Protein AF-R4UHB8-F1 (afdb_monomer_lite)

Structure (mmCIF, N/CA/C/O backbone):
data_AF-R4UHB8-F1
#
_entry.id   AF-R4UHB8-F1
#
loop_
_atom_site.group_PDB
_atom_site.id
_atom_site.type_symbol
_atom_site.label_atom_id
_atom_site.label_alt_id
_atom_site.label_comp_id
_atom_site.label_asym_id
_atom_site.label_entity_id
_atom_site.label_seq_id
_atom_site.pdbx_PDB_ins_code
_atom_site.Cartn_x
_atom_site.Cartn_y
_atom_site.Cartn_z
_atom_site.occupancy
_atom_site.B_iso_or_equiv
_atom_site.auth_seq_id
_atom_site.auth_comp_id
_atom_site.auth_asym_id
_atom_site.auth_atom_id
_atom_site.pdbx_PDB_model_num
ATOM 1 N N . MET A 1 1 ? 36.360 -55.757 60.572 1.00 40.72 1 MET A N 1
ATOM 2 C CA . MET A 1 1 ? 36.341 -55.303 59.163 1.00 40.72 1 MET A CA 1
ATOM 3 C C . MET A 1 1 ? 35.539 -54.013 59.079 1.00 40.72 1 MET A C 1
ATOM 5 O O . MET A 1 1 ? 34.567 -53.882 59.808 1.00 40.72 1 MET A O 1
ATOM 9 N N . LYS A 1 2 ? 36.004 -53.075 58.243 1.00 34.31 2 LYS A N 1
ATOM 10 C CA . LYS A 1 2 ? 35.380 -51.795 57.832 1.00 34.31 2 LYS A CA 1
ATOM 11 C C . LYS A 1 2 ? 33.853 -51.968 57.620 1.00 34.31 2 LYS A C 1
ATOM 13 O O . LYS A 1 2 ? 33.466 -53.012 57.110 1.00 34.31 2 LYS A O 1
ATOM 18 N N . LYS A 1 3 ? 32.953 -51.027 57.936 1.00 37.75 3 LYS A N 1
ATOM 19 C CA . LYS A 1 3 ? 32.766 -49.687 57.330 1.00 37.75 3 LYS A CA 1
ATOM 20 C C . LYS A 1 3 ? 31.757 -48.864 58.188 1.00 37.75 3 LYS A C 1
ATOM 22 O O . LYS A 1 3 ? 30.782 -49.447 58.637 1.00 37.75 3 LYS A O 1
ATOM 27 N N . ILE A 1 4 ? 32.102 -47.628 58.598 1.00 42.59 4 ILE A N 1
ATOM 28 C CA . ILE A 1 4 ? 31.592 -46.300 58.119 1.00 42.59 4 ILE A CA 1
ATOM 29 C C . ILE A 1 4 ? 30.191 -45.942 58.702 1.00 42.59 4 ILE A C 1
ATOM 31 O O . ILE A 1 4 ? 29.225 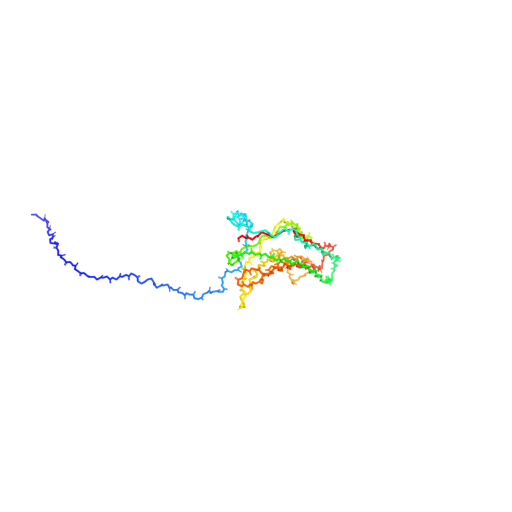-46.596 58.335 1.00 42.59 4 ILE A O 1
ATOM 35 N N . LEU A 1 5 ? 30.069 -45.126 59.779 1.00 34.62 5 LEU A N 1
ATOM 36 C CA . LEU A 1 5 ? 29.826 -43.643 59.855 1.00 34.62 5 LEU A CA 1
ATOM 37 C C . LEU A 1 5 ? 28.686 -43.156 58.917 1.00 34.62 5 LEU A C 1
ATOM 39 O O . LEU A 1 5 ? 28.661 -43.570 57.772 1.00 34.62 5 LEU A O 1
ATOM 43 N N . ASN A 1 6 ? 27.715 -42.287 59.227 1.00 35.28 6 ASN A N 1
ATOM 44 C CA . ASN A 1 6 ? 27.573 -41.108 60.098 1.00 35.28 6 ASN A CA 1
ATOM 45 C C . ASN A 1 6 ? 26.055 -40.789 60.200 1.00 35.28 6 ASN A C 1
ATOM 47 O O . ASN A 1 6 ? 25.325 -41.034 59.246 1.00 35.28 6 ASN A O 1
ATOM 51 N N . LEU A 1 7 ? 25.499 -40.382 61.349 1.00 34.62 7 LEU A N 1
ATOM 52 C CA . LEU A 1 7 ? 25.346 -38.981 61.797 1.00 34.62 7 LEU A CA 1
ATOM 53 C C . LEU A 1 7 ? 24.686 -38.051 60.755 1.00 34.62 7 LEU A C 1
ATOM 55 O O . LEU A 1 7 ? 25.365 -37.434 59.940 1.00 34.62 7 LEU A O 1
ATOM 59 N N . LEU A 1 8 ? 23.355 -37.915 60.836 1.00 32.66 8 LEU A N 1
ATOM 60 C CA . LEU A 1 8 ? 22.621 -36.770 60.289 1.00 32.66 8 LEU A CA 1
ATOM 61 C C . LEU A 1 8 ? 22.708 -35.622 61.300 1.00 32.66 8 LEU A C 1
ATOM 63 O O . LEU A 1 8 ? 22.083 -35.670 62.359 1.00 32.66 8 LEU A O 1
ATOM 67 N N . ALA A 1 9 ? 23.502 -34.607 60.968 1.00 37.06 9 ALA A N 1
ATOM 68 C CA . ALA A 1 9 ? 23.500 -33.320 61.644 1.00 37.06 9 ALA A CA 1
ATOM 69 C C . ALA A 1 9 ? 22.668 -32.313 60.840 1.00 37.06 9 ALA A C 1
ATOM 71 O O . ALA A 1 9 ? 22.695 -32.280 59.611 1.00 37.06 9 ALA A O 1
ATOM 72 N N . ILE A 1 10 ? 21.926 -31.511 61.594 1.00 39.47 10 ILE A N 1
ATOM 73 C CA . ILE A 1 10 ? 21.081 -30.393 61.185 1.00 39.47 10 ILE A CA 1
ATOM 74 C C . ILE A 1 10 ? 21.944 -29.292 60.554 1.00 39.47 10 ILE A C 1
ATOM 76 O O . ILE A 1 10 ? 22.955 -28.899 61.132 1.00 39.47 10 ILE A O 1
ATOM 80 N N . ALA A 1 11 ? 21.503 -28.745 59.420 1.00 34.66 11 ALA A N 1
ATOM 81 C CA . ALA A 1 11 ? 21.967 -27.457 58.913 1.00 34.66 11 ALA A CA 1
ATOM 82 C C . ALA A 1 11 ? 20.756 -26.596 58.532 1.00 34.66 11 ALA A C 1
ATOM 84 O O . ALA A 1 11 ? 19.963 -26.938 57.658 1.00 34.66 11 ALA A O 1
ATOM 85 N N . SER A 1 12 ? 20.610 -25.494 59.258 1.00 32.22 12 SER A N 1
ATOM 86 C CA . SER A 1 12 ? 19.665 -24.401 59.051 1.00 32.22 12 SER A CA 1
ATOM 87 C C . SER A 1 12 ? 20.261 -23.316 58.149 1.00 32.22 12 SER A C 1
ATOM 89 O O . SER A 1 12 ? 21.426 -22.985 58.349 1.00 32.22 12 SER A O 1
ATOM 91 N N . LEU A 1 13 ? 19.402 -22.689 57.324 1.00 35.97 13 LEU A N 1
ATOM 92 C CA . LEU A 1 13 ? 19.528 -21.356 56.685 1.00 35.97 13 LEU A CA 1
ATOM 93 C C . LEU A 1 13 ? 20.687 -21.238 55.664 1.00 35.97 13 LEU A C 1
ATOM 95 O O . LEU A 1 13 ? 21.800 -21.669 55.910 1.00 35.97 13 LEU A O 1
ATOM 99 N N . VAL A 1 14 ? 20.500 -20.720 54.449 1.00 36.31 14 VAL A N 1
ATOM 100 C CA . VAL A 1 14 ? 20.082 -19.353 54.108 1.00 36.31 14 VAL A CA 1
ATOM 101 C C . VAL A 1 14 ? 19.398 -19.362 52.733 1.00 36.31 14 VAL A C 1
ATOM 103 O O . VAL A 1 14 ? 19.860 -20.017 51.801 1.00 36.31 14 VAL A O 1
ATOM 106 N N . SER A 1 15 ? 18.307 -18.609 52.603 1.00 44.19 15 SER A N 1
ATOM 107 C CA . SER A 1 15 ? 17.661 -18.287 51.332 1.00 44.19 15 SER A CA 1
ATOM 108 C C . SER A 1 15 ? 18.536 -17.342 50.506 1.00 44.19 15 SER A C 1
ATOM 110 O O . SER A 1 15 ? 18.721 -16.184 50.882 1.00 44.19 15 SER A O 1
ATOM 112 N N . THR A 1 16 ? 19.004 -17.797 49.351 1.00 37.47 16 THR A N 1
ATOM 113 C CA . THR A 1 16 ? 19.438 -16.916 48.265 1.00 37.47 16 THR A CA 1
ATOM 114 C C . THR A 1 16 ? 18.649 -17.287 47.016 1.00 37.47 16 THR A C 1
ATOM 116 O O . THR A 1 16 ? 18.896 -18.293 46.358 1.00 37.47 16 THR A O 1
ATOM 119 N N . SER A 1 17 ? 17.634 -16.485 46.709 1.00 37.59 17 SER A N 1
ATOM 120 C CA . SER A 1 17 ? 17.033 -16.461 45.378 1.00 37.59 17 SER A CA 1
ATOM 121 C C . SER A 1 17 ? 18.118 -16.086 44.360 1.00 37.59 17 SER A C 1
ATOM 123 O O . SER A 1 17 ? 18.888 -15.159 44.629 1.00 37.59 17 SER A O 1
ATOM 125 N N . PRO A 1 18 ? 18.221 -16.775 43.211 1.00 33.66 18 PRO A N 1
ATOM 126 C CA . PRO A 1 18 ? 19.172 -16.391 42.182 1.00 33.66 18 PRO A CA 1
ATOM 127 C C . PRO A 1 18 ? 18.781 -15.020 41.626 1.00 33.66 18 PRO A C 1
ATOM 129 O O . PRO A 1 18 ? 17.722 -14.854 41.023 1.00 33.66 18 PRO A O 1
ATOM 132 N N . THR A 1 19 ? 19.647 -14.029 41.824 1.00 34.94 19 THR A N 1
ATOM 133 C CA . THR A 1 19 ? 19.609 -12.790 41.052 1.00 34.94 19 THR A CA 1
ATOM 134 C C . THR A 1 19 ? 19.992 -13.145 39.621 1.00 34.94 19 THR A C 1
ATOM 136 O O . THR A 1 19 ? 21.164 -13.375 39.323 1.00 34.94 19 THR A O 1
ATOM 139 N N . VAL A 1 20 ? 19.009 -13.215 38.724 1.00 29.28 20 VAL A N 1
ATOM 140 C CA . VAL A 1 20 ? 19.283 -13.178 37.288 1.00 29.28 20 VAL A CA 1
ATOM 141 C C . VAL A 1 20 ? 19.746 -11.760 36.981 1.00 29.28 20 VAL A C 1
ATOM 143 O O . VAL A 1 20 ? 18.950 -10.825 36.941 1.00 29.28 20 VAL A O 1
ATOM 146 N N . VAL A 1 21 ? 21.054 -11.588 36.805 1.00 28.19 21 VAL A N 1
ATOM 147 C CA . VAL A 1 21 ? 21.603 -10.392 36.170 1.00 28.19 21 VAL A CA 1
ATOM 148 C C . VAL A 1 21 ? 21.210 -10.485 34.698 1.00 28.19 21 VAL A C 1
ATOM 150 O O . VAL A 1 21 ? 21.873 -11.157 33.912 1.00 28.19 21 VAL A O 1
ATOM 153 N N . MET A 1 22 ? 20.090 -9.860 34.328 1.00 24.88 22 MET A N 1
ATOM 154 C CA . MET A 1 22 ? 19.829 -9.563 32.925 1.00 24.88 22 MET A CA 1
ATOM 155 C C . MET A 1 22 ? 20.859 -8.527 32.500 1.00 24.88 22 MET A C 1
ATOM 157 O O . MET A 1 22 ? 20.835 -7.382 32.949 1.00 24.88 22 MET A O 1
ATOM 161 N N . ASN A 1 23 ? 21.787 -8.946 31.647 1.00 25.58 23 ASN A N 1
ATOM 162 C CA . ASN A 1 23 ? 22.617 -8.021 30.906 1.00 25.58 23 ASN A CA 1
ATOM 163 C C . ASN A 1 23 ? 21.697 -7.325 29.891 1.00 25.58 23 ASN A C 1
ATOM 165 O O . ASN A 1 23 ? 21.481 -7.827 28.792 1.00 25.58 23 ASN A O 1
ATOM 169 N N . LEU A 1 24 ? 21.079 -6.215 30.301 1.00 28.05 24 LEU A N 1
ATOM 170 C CA . LEU A 1 24 ? 20.415 -5.278 29.401 1.00 28.05 24 LEU A CA 1
ATOM 171 C C . LEU A 1 24 ? 21.509 -4.587 28.582 1.00 28.05 24 LEU A C 1
ATOM 173 O O . LEU A 1 24 ? 21.940 -3.473 28.874 1.00 28.05 24 LEU A O 1
ATOM 177 N N . SER A 1 25 ? 21.989 -5.276 27.549 1.00 27.97 25 SER A N 1
ATOM 178 C CA . SER A 1 25 ? 22.622 -4.601 26.430 1.00 27.97 25 SER A CA 1
ATOM 179 C C . SER A 1 25 ? 21.530 -3.809 25.718 1.00 27.97 25 SER A C 1
ATOM 181 O O . SER A 1 25 ? 20.707 -4.380 25.004 1.00 27.97 25 SER A O 1
ATOM 183 N N . ASN A 1 26 ? 21.508 -2.498 25.959 1.00 31.34 26 ASN A N 1
ATOM 184 C CA . ASN A 1 26 ? 20.756 -1.532 25.168 1.00 31.34 26 ASN A CA 1
ATOM 185 C C . ASN A 1 26 ? 21.132 -1.702 23.692 1.00 31.34 26 ASN A C 1
ATOM 187 O O . ASN A 1 26 ? 22.159 -1.199 23.246 1.00 31.34 26 ASN A O 1
ATOM 191 N N . ASN A 1 27 ? 20.286 -2.403 22.947 1.00 29.73 27 ASN A N 1
ATOM 192 C CA . ASN A 1 27 ? 20.292 -2.405 21.493 1.00 29.73 27 ASN A CA 1
ATOM 193 C C . ASN A 1 27 ? 18.837 -2.325 21.017 1.00 29.73 27 ASN A C 1
ATOM 195 O O . ASN A 1 27 ? 18.285 -3.254 20.448 1.00 29.73 27 ASN A O 1
ATOM 199 N N . ILE A 1 28 ? 18.192 -1.190 21.304 1.00 32.91 28 ILE A N 1
ATOM 200 C CA . ILE A 1 28 ? 16.820 -0.883 20.861 1.00 32.91 28 ILE A CA 1
ATOM 201 C C . ILE A 1 28 ? 16.760 -0.564 19.348 1.00 32.91 28 ILE A C 1
ATOM 203 O O . ILE A 1 28 ? 15.680 -0.409 18.801 1.00 32.91 28 ILE A O 1
ATOM 207 N N . ASN A 1 29 ? 17.886 -0.544 18.622 1.00 32.91 29 ASN A N 1
ATOM 208 C CA . ASN A 1 29 ? 17.926 -0.080 17.226 1.00 32.91 29 ASN A CA 1
ATOM 209 C C . ASN A 1 29 ? 18.454 -1.095 16.197 1.00 32.91 29 ASN A C 1
ATOM 211 O O . ASN A 1 29 ? 18.870 -0.697 15.111 1.00 32.91 29 ASN A O 1
ATOM 215 N N . GLN A 1 30 ? 18.437 -2.396 16.484 1.00 31.17 30 GLN A N 1
ATOM 216 C CA . GLN A 1 30 ? 18.747 -3.414 15.476 1.00 31.17 30 GLN A CA 1
ATOM 217 C C . GLN A 1 30 ? 17.760 -4.572 15.575 1.00 31.17 30 GLN A C 1
ATOM 219 O O . GLN A 1 30 ? 17.960 -5.451 16.398 1.00 31.17 30 GLN A O 1
ATOM 224 N N . GLU A 1 31 ? 16.696 -4.515 14.764 1.00 35.34 31 GLU A N 1
ATOM 225 C CA . GLU A 1 31 ? 15.990 -5.641 14.110 1.00 35.34 31 GLU A CA 1
ATOM 226 C C . GLU A 1 31 ? 14.547 -5.245 13.739 1.00 35.34 31 GLU A C 1
ATOM 228 O O . GLU A 1 31 ? 13.573 -5.801 14.229 1.00 35.34 31 GLU A O 1
ATOM 233 N N . ILE A 1 32 ? 14.385 -4.287 12.823 1.00 35.66 32 ILE A N 1
ATOM 234 C CA . ILE A 1 32 ? 13.186 -4.231 11.969 1.00 35.66 32 ILE A CA 1
ATOM 235 C C . ILE A 1 32 ? 13.670 -3.947 10.551 1.00 35.66 32 ILE A C 1
ATOM 237 O O . ILE A 1 32 ? 13.516 -2.857 10.037 1.00 35.66 32 ILE A O 1
ATOM 241 N N . ASN A 1 33 ? 14.384 -4.912 9.980 1.00 31.89 33 ASN A N 1
ATOM 242 C CA . ASN A 1 33 ? 14.614 -5.059 8.538 1.00 31.89 33 ASN A CA 1
ATOM 243 C C . ASN A 1 33 ? 14.806 -6.557 8.254 1.00 31.89 33 ASN A C 1
ATOM 245 O O . ASN A 1 33 ? 15.718 -6.974 7.547 1.00 31.89 33 ASN A O 1
ATOM 249 N N . GLN A 1 34 ? 13.984 -7.400 8.888 1.00 35.81 34 GLN A N 1
ATOM 250 C CA . GLN A 1 34 ? 13.796 -8.749 8.373 1.00 35.81 34 GLN A CA 1
ATOM 251 C C . GLN A 1 34 ? 12.822 -8.634 7.208 1.00 35.81 34 GLN A C 1
ATOM 253 O O . GLN A 1 34 ? 11.622 -8.426 7.407 1.00 35.81 34 GLN A O 1
ATOM 258 N N . GLU A 1 35 ? 13.362 -8.751 5.997 1.00 36.81 35 GLU A N 1
ATOM 259 C CA . GLU A 1 35 ? 12.603 -9.202 4.839 1.00 36.81 35 GLU A CA 1
ATOM 260 C C . GLU A 1 35 ? 11.769 -10.407 5.260 1.00 36.81 35 GLU A C 1
ATOM 262 O O . GLU A 1 35 ? 12.303 -11.466 5.598 1.00 36.81 35 GLU A O 1
ATOM 267 N N . ILE A 1 36 ? 10.449 -10.242 5.273 1.00 43.06 36 ILE A N 1
ATOM 268 C CA . ILE A 1 36 ? 9.567 -11.398 5.298 1.00 43.06 36 ILE A CA 1
ATOM 269 C C . ILE A 1 36 ? 9.806 -12.103 3.964 1.00 43.06 36 ILE A C 1
ATOM 271 O O . ILE A 1 36 ? 9.381 -11.617 2.916 1.00 43.06 36 ILE A O 1
ATOM 275 N N . SER A 1 37 ? 10.504 -13.237 3.996 1.00 42.88 37 SER A N 1
ATOM 276 C CA . SER A 1 37 ? 10.394 -14.211 2.920 1.00 42.88 37 SER A CA 1
ATOM 277 C C . SER A 1 37 ? 8.926 -14.638 2.827 1.00 42.88 37 SER A C 1
ATOM 279 O O . SER A 1 37 ? 8.247 -14.766 3.849 1.00 42.88 37 SER A O 1
ATOM 281 N N . ASN A 1 38 ? 8.430 -14.865 1.609 1.00 45.72 38 ASN A N 1
ATOM 282 C CA . ASN A 1 38 ? 7.031 -15.231 1.336 1.00 45.72 38 ASN A CA 1
ATOM 283 C C . ASN A 1 38 ? 6.494 -16.390 2.213 1.00 45.72 38 ASN A C 1
ATOM 285 O O . ASN A 1 38 ? 5.288 -16.525 2.371 1.00 45.72 38 ASN A O 1
ATOM 289 N N . GLU A 1 39 ? 7.365 -17.198 2.825 1.00 40.91 39 GLU A N 1
ATOM 290 C CA . GLU A 1 39 ? 7.012 -18.311 3.716 1.00 40.91 39 GLU A CA 1
ATOM 291 C C . GLU A 1 39 ? 6.347 -17.889 5.042 1.00 40.91 39 GLU A C 1
ATOM 293 O O . GLU A 1 39 ? 5.580 -18.669 5.599 1.00 40.91 39 GLU A O 1
ATOM 298 N N . ASN A 1 40 ? 6.566 -16.662 5.535 1.00 50.97 40 ASN A N 1
ATOM 299 C CA . ASN A 1 40 ? 5.914 -16.159 6.760 1.00 50.97 40 ASN A CA 1
ATOM 300 C C . ASN A 1 40 ? 4.687 -15.273 6.482 1.00 50.97 40 ASN A C 1
ATOM 302 O O . ASN A 1 40 ? 3.990 -14.881 7.417 1.00 50.97 40 ASN A O 1
ATOM 306 N N . TYR A 1 41 ? 4.416 -14.958 5.214 1.00 48.53 41 TYR A N 1
ATOM 307 C CA . TYR A 1 41 ? 3.290 -14.118 4.804 1.00 48.53 41 TYR A CA 1
ATOM 308 C C . TYR A 1 41 ? 1.945 -14.816 5.058 1.00 48.53 41 TYR A C 1
ATOM 310 O O . TYR A 1 41 ? 1.071 -14.264 5.719 1.00 48.53 41 TYR A O 1
ATOM 318 N N . GLU A 1 42 ? 1.831 -16.082 4.652 1.00 56.06 42 GLU A N 1
ATOM 319 C CA . GLU A 1 42 ? 0.618 -16.899 4.823 1.00 56.06 42 GLU A CA 1
ATOM 320 C C . GLU A 1 42 ? 0.252 -17.133 6.298 1.00 56.06 42 GLU A C 1
ATOM 322 O O . GLU A 1 42 ? -0.921 -17.194 6.659 1.00 56.06 42 GLU A O 1
ATOM 327 N N . ALA A 1 43 ? 1.252 -17.232 7.180 1.00 56.19 43 ALA A N 1
ATOM 328 C CA . ALA A 1 43 ? 1.031 -17.395 8.616 1.00 56.19 43 ALA A CA 1
ATOM 329 C C . ALA A 1 43 ? 0.500 -16.114 9.286 1.00 56.19 43 ALA A C 1
ATOM 331 O O . ALA A 1 43 ? -0.180 -16.201 10.309 1.00 56.19 43 ALA A O 1
ATOM 332 N N . LEU A 1 44 ? 0.802 -14.940 8.717 1.00 53.53 44 LEU A N 1
ATOM 333 C CA . LEU A 1 44 ? 0.314 -13.642 9.192 1.00 53.53 44 LEU A CA 1
ATOM 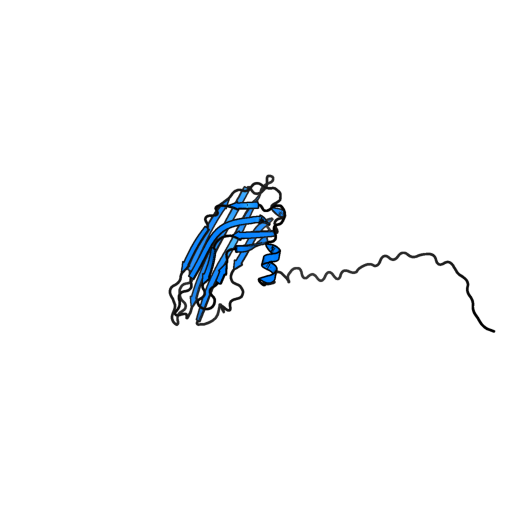334 C C . LEU A 1 44 ? -1.102 -13.326 8.692 1.00 53.53 44 LEU A C 1
ATOM 336 O O . LEU A 1 44 ? -1.801 -12.589 9.372 1.00 53.53 44 LEU A O 1
ATOM 340 N N . LEU A 1 45 ? -1.535 -13.917 7.571 1.00 54.62 45 LEU A N 1
ATOM 341 C CA . LEU A 1 45 ? -2.899 -13.801 7.028 1.00 54.62 45 LEU A CA 1
ATOM 342 C C . LEU A 1 45 ? -3.919 -14.747 7.688 1.00 54.62 45 LEU A C 1
ATOM 344 O O . LEU A 1 45 ? -5.088 -14.796 7.291 1.00 54.62 45 LEU A O 1
ATOM 348 N N . ALA A 1 46 ? -3.497 -15.561 8.660 1.00 50.91 46 ALA A N 1
ATOM 349 C CA . ALA A 1 46 ? -4.410 -16.451 9.363 1.00 50.91 46 ALA A CA 1
ATOM 350 C C . ALA A 1 46 ? -5.415 -15.617 10.189 1.00 50.91 46 ALA A C 1
ATOM 352 O O . ALA A 1 46 ? -4.994 -14.824 11.032 1.00 50.91 46 ALA A O 1
ATOM 353 N N . PRO A 1 47 ? -6.738 -15.798 10.006 1.00 45.25 47 PRO A N 1
ATOM 354 C CA . PRO A 1 47 ? -7.736 -14.894 10.568 1.00 45.25 47 PRO A CA 1
ATOM 355 C C . PRO A 1 47 ? -7.702 -14.890 12.102 1.00 45.25 47 PRO A C 1
ATOM 357 O O . PRO A 1 47 ? -8.046 -15.884 12.750 1.00 45.25 47 PRO A O 1
ATOM 360 N N . LYS A 1 48 ? -7.330 -13.749 12.693 1.00 53.88 48 LYS A N 1
ATOM 361 C CA . LYS A 1 48 ? -7.588 -13.448 14.108 1.00 53.88 48 LYS A CA 1
ATOM 362 C C . LYS A 1 48 ? -9.048 -13.021 14.297 1.00 53.88 48 LYS A C 1
ATOM 364 O O . LYS A 1 48 ? -9.682 -12.466 13.406 1.00 53.88 48 LYS A O 1
ATOM 369 N N . ALA A 1 49 ? -9.596 -13.303 15.478 1.00 46.53 49 ALA A N 1
ATOM 370 C CA . ALA A 1 49 ? -11.037 -13.327 15.757 1.00 46.53 49 ALA A CA 1
ATOM 371 C C . ALA A 1 49 ? -11.773 -11.962 15.787 1.00 46.53 49 ALA A C 1
ATOM 373 O O . ALA A 1 49 ? -12.947 -11.930 16.148 1.00 46.53 49 ALA A O 1
ATOM 374 N N . ALA A 1 50 ? -11.146 -10.859 15.371 1.00 53.59 50 ALA A N 1
ATOM 375 C CA . ALA A 1 50 ? -11.821 -9.586 15.112 1.00 53.59 50 ALA A CA 1
ATOM 376 C C . ALA A 1 50 ? -11.117 -8.855 13.957 1.00 53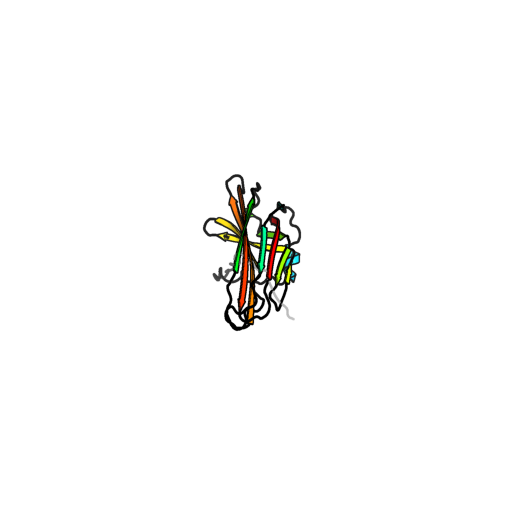.59 50 ALA A C 1
ATOM 378 O O . ALA A 1 50 ? -10.188 -8.087 14.178 1.00 53.59 50 ALA A O 1
ATOM 379 N N . SER A 1 51 ? -11.539 -9.121 12.717 1.00 64.50 51 SER A N 1
ATOM 380 C CA . SER A 1 51 ? -11.039 -8.410 11.536 1.00 64.50 51 SER A CA 1
ATOM 381 C C . SER A 1 51 ? -11.981 -7.254 11.192 1.00 64.50 51 SER A C 1
ATOM 383 O O . SER A 1 51 ? -13.111 -7.493 10.751 1.00 64.50 51 SER A O 1
ATOM 385 N N . TYR A 1 52 ? -11.546 -6.007 11.374 1.00 81.00 52 TYR A N 1
ATOM 386 C CA . TYR A 1 52 ? -12.292 -4.852 10.860 1.00 81.00 52 TYR A CA 1
ATOM 387 C C . TYR A 1 52 ? -12.000 -4.696 9.369 1.00 81.00 52 TYR A C 1
ATOM 389 O O . TYR A 1 52 ? -10.873 -4.921 8.933 1.00 81.00 52 TYR A O 1
ATOM 397 N N . ILE A 1 53 ? -13.006 -4.326 8.575 1.00 87.44 53 ILE A N 1
ATOM 398 C CA . ILE A 1 53 ? -12.861 -4.220 7.120 1.00 87.44 53 ILE A CA 1
ATOM 399 C C . ILE A 1 53 ? -13.321 -2.842 6.658 1.00 87.44 53 ILE A C 1
ATOM 401 O O . ILE A 1 53 ? -14.467 -2.447 6.874 1.00 87.44 53 ILE A O 1
ATOM 405 N N . TRP A 1 54 ? -12.430 -2.124 5.980 1.00 89.75 54 TRP A N 1
ATOM 406 C CA . TRP A 1 54 ? -12.783 -0.954 5.186 1.00 89.75 54 TRP A CA 1
ATOM 407 C C . TRP A 1 54 ? -12.961 -1.390 3.731 1.00 89.75 54 TRP A C 1
ATOM 409 O O . TRP A 1 54 ? -11.986 -1.582 3.009 1.00 89.75 54 TRP A O 1
ATOM 419 N N . GLU A 1 55 ? -14.212 -1.569 3.308 1.00 88.75 55 GLU A N 1
ATOM 420 C CA . GLU A 1 55 ? -14.570 -1.949 1.936 1.00 88.75 55 GLU A CA 1
ATOM 421 C C . GLU A 1 55 ? -14.757 -0.743 1.003 1.00 88.75 55 GLU A C 1
ATOM 423 O O . GLU A 1 55 ? -14.919 0.396 1.447 1.00 88.75 55 GLU A O 1
ATOM 428 N N . ASN A 1 56 ? -14.820 -1.018 -0.305 1.00 84.62 56 ASN A N 1
ATOM 429 C CA . ASN A 1 56 ? -15.080 -0.034 -1.361 1.00 84.62 56 ASN A CA 1
ATOM 430 C C . ASN A 1 56 ? -14.070 1.124 -1.362 1.00 84.62 56 ASN A C 1
ATOM 432 O O . ASN A 1 56 ? -14.417 2.272 -1.660 1.00 84.62 56 ASN A O 1
ATOM 436 N N . VAL A 1 57 ? -12.816 0.814 -1.033 1.00 87.69 57 VAL A N 1
ATOM 437 C CA . VAL A 1 57 ? -11.684 1.721 -1.217 1.00 87.69 57 VAL A CA 1
ATOM 438 C C . VAL A 1 57 ? -11.548 1.974 -2.720 1.00 87.69 57 VAL A C 1
ATOM 440 O O . VAL A 1 57 ? -11.653 1.054 -3.523 1.00 87.69 57 VAL A O 1
ATOM 443 N N . LYS A 1 58 ? -11.390 3.241 -3.113 1.00 85.31 58 LYS A N 1
ATOM 444 C CA . LYS A 1 58 ? -11.300 3.666 -4.521 1.00 85.31 58 LYS A CA 1
ATOM 445 C C . LYS A 1 58 ? -9.946 4.302 -4.801 1.00 85.31 58 LYS A C 1
ATOM 447 O O . LYS A 1 58 ? -9.870 5.464 -5.193 1.00 85.31 58 LYS A O 1
ATOM 452 N N . ILE A 1 59 ? -8.882 3.559 -4.521 1.00 92.25 59 ILE A N 1
ATOM 453 C CA . ILE A 1 59 ? -7.529 3.955 -4.908 1.00 92.25 59 ILE A CA 1
ATOM 454 C C . ILE A 1 59 ? -7.161 3.106 -6.117 1.00 92.25 59 ILE A C 1
ATOM 456 O O . ILE A 1 59 ? -6.968 1.904 -5.988 1.00 92.25 59 ILE A O 1
ATOM 460 N N . GLU A 1 60 ? -7.103 3.735 -7.282 1.00 92.44 60 GLU A N 1
ATOM 461 C CA . GLU A 1 60 ? -6.744 3.100 -8.546 1.00 92.44 60 GLU A CA 1
ATOM 462 C C . GLU A 1 60 ? -5.891 4.080 -9.333 1.00 92.44 60 GLU A C 1
ATOM 464 O O . GLU A 1 60 ? -6.338 5.189 -9.628 1.00 92.44 60 GLU A O 1
ATOM 469 N N . HIS A 1 61 ? -4.653 3.688 -9.617 1.00 91.69 61 HIS A N 1
ATOM 470 C CA . HIS A 1 61 ? -3.711 4.519 -10.352 1.00 91.69 61 HIS A CA 1
ATOM 471 C C . HIS A 1 61 ?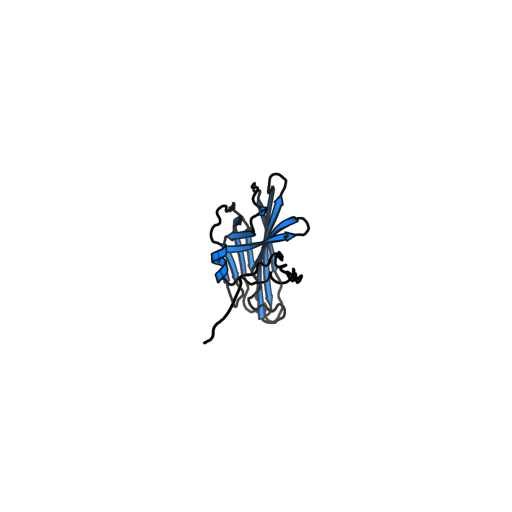 -2.606 3.702 -10.992 1.00 91.69 61 HIS A C 1
ATOM 473 O O . HIS A 1 61 ? -2.294 2.587 -10.563 1.00 91.69 61 HIS A O 1
ATOM 479 N N . SER A 1 62 ? -2.051 4.253 -12.066 1.00 90.12 62 SER A N 1
ATOM 480 C CA . SER A 1 62 ? -1.134 3.527 -12.926 1.00 90.12 62 SER A CA 1
ATOM 481 C C . SER A 1 62 ? -0.152 4.476 -13.582 1.00 90.12 62 SER A C 1
ATOM 483 O O . SER A 1 62 ? -0.547 5.438 -14.241 1.00 90.12 62 SER A O 1
ATOM 485 N N . VAL A 1 63 ? 1.127 4.135 -13.501 1.00 89.44 63 VAL A N 1
ATOM 486 C CA . VAL A 1 63 ? 2.204 4.913 -14.104 1.00 89.44 63 VAL A CA 1
ATOM 487 C C . VAL A 1 63 ? 2.939 4.041 -15.107 1.00 89.44 63 VAL A C 1
ATOM 489 O O .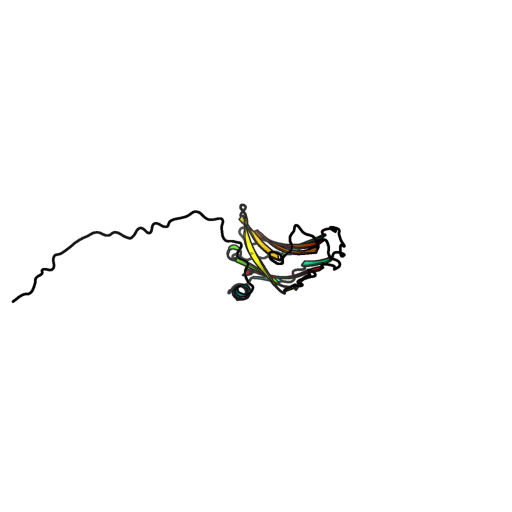 VAL A 1 63 ? 3.335 2.912 -14.815 1.00 89.44 63 VAL A O 1
ATOM 492 N N . SER A 1 64 ? 3.164 4.587 -16.296 1.00 86.81 64 SER A N 1
ATOM 493 C CA . SER A 1 64 ? 4.069 4.020 -17.290 1.00 86.81 64 SER A CA 1
ATOM 494 C C . SER A 1 64 ? 5.053 5.085 -17.729 1.00 86.81 64 SER A C 1
ATOM 496 O O . SER A 1 64 ? 4.700 6.261 -17.822 1.00 86.81 64 SER A O 1
ATOM 498 N N . VAL A 1 65 ? 6.281 4.665 -18.014 1.00 84.19 65 VAL A N 1
ATOM 499 C CA . VAL A 1 65 ? 7.310 5.558 -18.540 1.00 84.19 65 VAL A CA 1
ATOM 500 C C . VAL A 1 65 ? 7.818 5.005 -19.863 1.00 84.19 65 VAL A C 1
ATOM 502 O O . VAL A 1 65 ? 7.974 3.793 -20.044 1.00 84.19 65 VAL A O 1
ATOM 505 N N . SER A 1 66 ? 8.058 5.901 -20.816 1.00 83.75 66 SER A N 1
ATOM 506 C CA . SER A 1 66 ? 8.690 5.553 -22.088 1.00 83.75 66 SER A CA 1
ATOM 507 C C . SER A 1 66 ? 10.082 4.951 -21.862 1.00 83.75 66 SER A C 1
ATOM 509 O O . SER A 1 66 ? 10.715 5.244 -20.852 1.00 83.75 66 SER A O 1
ATOM 511 N N . PRO A 1 67 ? 10.595 4.115 -22.772 1.00 77.81 67 PRO A N 1
ATOM 512 C CA . PRO A 1 67 ? 11.940 3.579 -22.634 1.00 77.81 67 PRO A CA 1
ATOM 513 C C . PRO A 1 67 ? 13.010 4.661 -22.837 1.00 77.81 67 PRO A C 1
ATOM 515 O O . PRO A 1 67 ? 12.903 5.450 -23.779 1.00 77.81 67 PRO A O 1
ATOM 518 N N . SER A 1 68 ? 14.087 4.610 -22.047 1.00 72.94 68 SER A N 1
ATOM 519 C CA . SER A 1 68 ? 15.289 5.437 -22.254 1.00 72.94 68 SER A CA 1
ATOM 520 C C . SER A 1 68 ? 16.351 4.604 -22.923 1.00 72.94 68 SER A C 1
ATOM 522 O O . SER A 1 68 ? 16.729 3.557 -22.405 1.00 72.94 68 SER A O 1
ATOM 524 N N . GLY A 1 69 ? 16.946 5.097 -24.005 1.00 69.12 69 GLY A N 1
ATOM 525 C CA . GLY A 1 69 ? 18.224 4.567 -24.483 1.00 69.12 69 GLY A CA 1
ATOM 526 C C . GLY A 1 69 ? 19.357 4.834 -23.480 1.00 69.12 69 GLY A C 1
ATOM 527 O O . GLY A 1 69 ? 19.199 4.729 -22.272 1.00 69.12 69 GLY A O 1
ATOM 528 N N . THR A 1 70 ? 20.528 5.254 -23.949 1.00 62.38 70 THR A N 1
ATOM 529 C CA . THR A 1 70 ? 21.673 5.611 -23.088 1.00 62.38 70 THR A CA 1
ATOM 530 C C . THR A 1 70 ? 21.503 6.957 -22.366 1.00 62.38 70 THR A C 1
ATOM 532 O O . THR A 1 70 ? 22.471 7.696 -22.214 1.00 62.38 70 THR A O 1
ATOM 535 N N . HIS A 1 71 ? 20.310 7.287 -21.881 1.00 56.66 71 HIS A N 1
ATOM 536 C CA . HIS A 1 71 ? 20.053 8.480 -21.076 1.00 56.66 71 HIS A CA 1
ATOM 537 C C . HIS A 1 71 ? 19.257 8.109 -19.815 1.00 56.66 71 HIS A C 1
ATOM 539 O O . HIS A 1 71 ? 18.607 7.064 -19.767 1.00 56.66 71 HIS A O 1
ATOM 545 N N . GLN A 1 72 ? 19.383 8.918 -18.760 1.00 61.81 72 GLN A N 1
ATOM 546 C CA . GLN A 1 72 ? 18.433 8.889 -17.646 1.00 61.81 72 GLN A CA 1
ATOM 547 C C . GLN A 1 72 ? 17.174 9.609 -18.121 1.00 61.81 72 GLN A C 1
ATOM 549 O O . GLN A 1 72 ? 17.279 10.774 -18.501 1.00 61.81 72 GLN A O 1
ATOM 554 N N . ASP A 1 73 ? 16.031 8.932 -18.102 1.00 63.12 73 ASP A N 1
ATOM 555 C CA . ASP A 1 73 ? 14.747 9.574 -18.371 1.00 63.12 73 ASP A CA 1
ATOM 556 C C . ASP A 1 73 ? 14.071 10.053 -17.083 1.00 63.12 73 ASP A C 1
ATOM 558 O O . ASP A 1 73 ? 14.502 9.775 -15.954 1.00 63.12 73 ASP A O 1
ATOM 562 N N . ASP A 1 74 ? 12.976 10.775 -17.308 1.00 64.81 74 ASP A N 1
ATOM 563 C CA . ASP A 1 74 ? 12.095 11.367 -16.322 1.00 64.81 74 ASP A CA 1
ATOM 564 C C . ASP A 1 74 ? 11.566 10.323 -15.331 1.00 64.81 74 ASP A C 1
ATOM 566 O O . ASP A 1 74 ? 11.072 9.247 -15.678 1.00 64.81 74 ASP A O 1
ATOM 570 N N . SER A 1 75 ? 11.689 10.658 -14.051 1.00 75.06 75 SER A N 1
ATOM 571 C CA . SER A 1 75 ? 11.041 9.916 -12.976 1.00 75.06 75 SER A CA 1
ATOM 572 C C . SER A 1 75 ? 9.602 10.394 -12.844 1.00 75.06 75 SER A C 1
ATOM 574 O O . SER A 1 75 ? 9.356 11.600 -12.817 1.00 75.06 75 SER A O 1
ATOM 576 N N . TYR A 1 76 ? 8.667 9.462 -12.709 1.00 84.50 76 TYR A N 1
ATOM 577 C CA . TYR A 1 76 ? 7.253 9.768 -12.545 1.00 84.50 76 TYR A CA 1
ATOM 578 C C . TYR A 1 76 ? 6.769 9.289 -11.190 1.00 84.50 76 TYR A C 1
ATOM 580 O O . TYR A 1 76 ? 7.095 8.187 -10.746 1.00 84.50 76 TYR A O 1
ATOM 588 N N . ARG A 1 77 ? 5.979 10.142 -10.543 1.00 86.94 77 ARG A N 1
ATOM 589 C CA . ARG A 1 77 ? 5.303 9.837 -9.293 1.00 86.94 77 ARG A CA 1
ATOM 590 C C . ARG A 1 77 ? 3.836 10.211 -9.413 1.00 86.94 77 ARG A C 1
ATOM 592 O O . ARG A 1 77 ? 3.528 11.322 -9.841 1.00 86.94 77 ARG A O 1
ATOM 599 N N . GLU A 1 78 ? 2.971 9.298 -9.009 1.00 88.06 78 GLU A N 1
ATOM 600 C CA . GLU A 1 78 ? 1.532 9.515 -8.926 1.00 88.06 78 GLU A CA 1
ATOM 601 C C . GLU A 1 78 ? 1.047 9.130 -7.530 1.00 88.06 78 GLU A C 1
ATOM 603 O O . GLU A 1 78 ? 1.425 8.081 -7.009 1.00 88.06 78 GLU A O 1
ATOM 608 N N . ASP A 1 79 ? 0.229 9.998 -6.935 1.00 88.94 79 ASP A N 1
ATOM 609 C CA . ASP A 1 79 ? -0.245 9.879 -5.559 1.00 88.94 79 ASP A CA 1
ATOM 610 C C . ASP A 1 79 ? -1.776 9.871 -5.539 1.00 88.94 79 ASP A C 1
ATOM 612 O O . ASP A 1 79 ? -2.424 10.738 -6.128 1.00 88.94 79 ASP A O 1
ATOM 616 N N . PHE A 1 80 ? -2.359 8.934 -4.798 1.00 91.75 80 PHE A N 1
ATOM 617 C CA . PHE A 1 80 ? -3.796 8.811 -4.583 1.00 91.75 80 PHE A CA 1
ATOM 618 C C . PHE A 1 80 ? -4.122 8.724 -3.100 1.00 91.75 80 PHE A C 1
ATOM 620 O O . PHE A 1 80 ? -3.334 8.238 -2.288 1.00 91.75 80 PHE A O 1
ATOM 627 N N . LYS A 1 81 ? -5.327 9.178 -2.749 1.00 91.81 81 LYS A N 1
ATOM 628 C CA . LYS A 1 81 ? -5.822 9.139 -1.375 1.00 91.81 81 LYS A CA 1
ATOM 629 C C . LYS A 1 81 ? -7.278 8.702 -1.299 1.00 91.81 81 LYS A C 1
ATOM 631 O O . LYS A 1 81 ? -8.092 9.093 -2.135 1.00 91.81 81 LYS A O 1
ATOM 636 N N . ALA A 1 82 ? -7.605 7.962 -0.249 1.00 90.69 82 ALA A N 1
ATOM 637 C CA . ALA A 1 82 ? -8.969 7.682 0.177 1.00 90.69 82 ALA A CA 1
ATOM 638 C C . ALA A 1 82 ? -9.106 7.958 1.675 1.00 90.69 82 ALA A C 1
ATOM 640 O O . ALA A 1 82 ? -8.139 7.844 2.426 1.00 90.69 82 ALA A O 1
ATOM 641 N N . THR A 1 83 ? -10.319 8.290 2.108 1.00 88.56 83 THR A N 1
ATOM 642 C CA . THR A 1 83 ? -10.618 8.599 3.509 1.00 88.56 83 THR A CA 1
ATOM 643 C C . THR A 1 83 ? -11.879 7.857 3.942 1.00 88.56 83 THR A C 1
ATOM 645 O O . THR A 1 83 ? -12.817 7.725 3.153 1.00 88.56 83 THR A O 1
ATOM 648 N N . ALA A 1 84 ? -11.918 7.396 5.188 1.00 84.75 84 ALA A N 1
ATOM 649 C CA . ALA A 1 84 ? -13.097 6.805 5.815 1.00 84.75 84 ALA A CA 1
ATOM 650 C C . ALA A 1 84 ? -13.184 7.167 7.298 1.00 84.75 84 ALA A C 1
ATOM 652 O O . ALA A 1 84 ? -12.223 7.639 7.891 1.00 84.75 84 ALA A O 1
ATOM 653 N N . LYS A 1 85 ? -14.348 6.933 7.905 1.00 80.50 85 LYS A N 1
ATOM 654 C CA . LYS A 1 85 ? -14.540 6.996 9.358 1.00 80.50 85 LYS A CA 1
ATOM 655 C C . LYS A 1 85 ? -14.927 5.607 9.844 1.00 80.50 85 LYS A C 1
ATOM 657 O O . LYS A 1 85 ? -15.839 5.019 9.267 1.00 80.50 85 LYS A O 1
ATOM 662 N N . LEU A 1 86 ? -14.262 5.097 10.874 1.00 73.94 86 LEU A N 1
ATOM 663 C CA . LEU A 1 86 ? -14.566 3.803 11.490 1.00 73.94 86 LEU A CA 1
ATOM 664 C C . LEU A 1 86 ? -14.703 4.005 12.992 1.00 73.94 86 LEU A C 1
ATOM 666 O O . LEU A 1 86 ? -13.859 4.670 13.552 1.00 73.94 86 LEU A O 1
ATOM 670 N N . SER A 1 87 ? -15.695 3.424 13.658 1.00 65.81 87 SER A N 1
ATOM 671 C CA . SER A 1 87 ? -15.835 3.542 15.117 1.00 65.81 87 SER A CA 1
ATOM 672 C C . SER A 1 87 ? -15.580 2.192 15.782 1.00 65.81 87 SER A C 1
ATOM 674 O O . SER A 1 87 ? -16.451 1.321 15.738 1.00 65.81 87 SER A O 1
ATOM 676 N N . PHE A 1 88 ? -14.403 1.998 16.376 1.00 72.50 88 PHE A N 1
ATOM 677 C CA . PHE A 1 88 ? -14.138 0.851 17.246 1.00 72.50 88 PHE A CA 1
ATOM 678 C C . PHE A 1 88 ? -12.964 1.112 18.198 1.00 72.50 88 PHE A C 1
ATOM 680 O O . PHE A 1 88 ? -12.018 1.824 17.861 1.00 72.50 88 PHE A O 1
ATOM 687 N N . GLU A 1 89 ? -13.046 0.535 19.397 1.00 66.75 89 GLU A N 1
ATOM 688 C CA . GLU A 1 89 ? -12.152 0.833 20.527 1.00 66.75 89 GLU A CA 1
ATOM 689 C C . GLU A 1 89 ? -10.832 0.038 20.492 1.00 66.75 89 GLU A C 1
ATOM 691 O O . GLU A 1 89 ? -9.837 0.428 21.099 1.00 66.75 89 GLU A O 1
ATOM 696 N N . GLU A 1 90 ? -10.784 -1.064 19.742 1.00 70.75 90 GLU A N 1
ATOM 697 C CA . GLU A 1 90 ? -9.651 -2.002 19.729 1.00 70.75 90 GLU A CA 1
ATOM 698 C C . GLU A 1 90 ? -8.557 -1.627 18.717 1.00 70.75 90 GLU A C 1
ATOM 700 O O . GLU A 1 90 ? -7.607 -2.367 18.498 1.00 70.75 90 GLU A O 1
ATOM 705 N N . PHE A 1 91 ? -8.630 -0.449 18.102 1.00 75.44 91 PHE A N 1
ATOM 706 C CA . PHE A 1 91 ? -7.707 -0.064 17.034 1.00 75.44 91 PHE A CA 1
ATOM 707 C C . PHE A 1 91 ? -6.226 -0.039 17.434 1.00 75.44 91 PHE A C 1
ATOM 709 O O . PHE A 1 91 ? -5.324 -0.307 16.635 1.00 75.44 91 PHE A O 1
ATOM 716 N N . ARG A 1 92 ? -5.961 0.233 18.713 1.00 76.75 92 ARG A N 1
ATOM 717 C CA . ARG A 1 92 ? -4.607 0.232 19.268 1.00 76.75 92 ARG A CA 1
ATOM 718 C C . ARG A 1 92 ? -3.986 -1.160 19.366 1.00 76.75 92 ARG A C 1
ATOM 720 O O . ARG A 1 92 ? -2.777 -1.219 19.572 1.00 76.75 92 ARG A O 1
ATOM 727 N N . THR A 1 93 ? -4.744 -2.242 19.218 1.00 80.44 93 THR A N 1
ATOM 728 C CA . THR A 1 93 ? -4.216 -3.615 19.293 1.00 80.44 93 THR A CA 1
ATOM 729 C C . THR A 1 93 ? -3.936 -4.230 17.926 1.00 80.44 93 THR A C 1
ATOM 731 O O . THR A 1 93 ? -3.272 -5.257 17.865 1.00 80.44 93 THR A O 1
ATOM 734 N N . ILE A 1 94 ? -4.391 -3.594 16.842 1.00 84.88 94 ILE A N 1
ATOM 735 C CA . ILE A 1 94 ? -4.087 -4.023 15.476 1.00 84.88 94 ILE A CA 1
ATOM 736 C C . ILE A 1 94 ? -2.618 -3.761 15.191 1.00 84.88 94 ILE A C 1
ATOM 738 O O . ILE A 1 94 ? -2.155 -2.624 15.322 1.00 84.88 94 ILE A O 1
ATOM 742 N N . ASP A 1 95 ? -1.909 -4.803 14.780 1.00 85.62 95 ASP A N 1
ATOM 743 C CA . ASP A 1 95 ? -0.489 -4.747 14.434 1.00 85.62 95 ASP A CA 1
ATOM 744 C C . ASP A 1 95 ? -0.298 -4.689 12.917 1.00 85.62 95 ASP A C 1
ATOM 746 O O . ASP A 1 95 ? 0.694 -4.136 12.426 1.00 85.62 95 ASP A O 1
ATOM 750 N N . TYR A 1 96 ? -1.280 -5.199 12.169 1.00 88.25 96 TYR A N 1
ATOM 751 C CA . TYR A 1 96 ? -1.185 -5.361 10.732 1.00 88.25 96 TYR A CA 1
ATOM 752 C C . TYR A 1 96 ? -2.438 -4.878 10.014 1.00 88.25 96 TYR A C 1
ATOM 754 O O . TYR A 1 96 ? -3.561 -4.996 10.498 1.00 88.25 96 TYR A O 1
ATOM 762 N N . VAL A 1 97 ? -2.237 -4.346 8.813 1.00 90.06 97 VAL A N 1
ATOM 763 C CA . VAL A 1 97 ? -3.330 -4.096 7.878 1.00 90.06 97 VAL A CA 1
ATOM 764 C C . VAL A 1 97 ? -3.012 -4.762 6.559 1.00 90.06 97 VAL A C 1
ATOM 766 O O . VAL A 1 97 ? -1.946 -4.545 5.997 1.00 90.06 97 VAL A O 1
ATOM 769 N N . VAL A 1 98 ? -3.943 -5.549 6.040 1.00 91.94 98 VAL A N 1
ATOM 770 C CA . VAL A 1 98 ? -3.834 -6.152 4.716 1.00 91.94 98 VAL A CA 1
ATOM 771 C C . VAL A 1 98 ? -4.606 -5.284 3.732 1.00 91.94 98 VAL A C 1
ATOM 773 O O . VAL A 1 98 ? -5.827 -5.152 3.829 1.00 91.94 98 VAL A O 1
ATOM 776 N N . ALA A 1 99 ? -3.900 -4.669 2.790 1.00 92.81 99 ALA A N 1
ATOM 777 C CA . ALA A 1 99 ? -4.501 -4.028 1.629 1.00 92.81 99 ALA A CA 1
ATOM 778 C C . ALA A 1 99 ? -4.781 -5.090 0.570 1.00 92.81 99 ALA A C 1
ATOM 780 O O . ALA A 1 99 ? -3.850 -5.769 0.155 1.00 92.81 99 ALA A O 1
ATOM 781 N N . GLU A 1 100 ? -6.024 -5.220 0.115 1.00 92.56 100 GLU A N 1
ATOM 782 C CA . GLU A 1 100 ? -6.399 -6.170 -0.936 1.00 92.56 100 GLU A CA 1
ATOM 783 C C . GLU A 1 100 ? -6.848 -5.461 -2.215 1.00 92.56 100 GLU A C 1
ATOM 785 O O . GLU A 1 100 ? -7.594 -4.470 -2.197 1.00 92.56 100 GLU A O 1
ATOM 790 N N . GLY A 1 101 ? -6.444 -6.022 -3.349 1.00 92.06 101 GLY A N 1
ATOM 791 C CA . GLY A 1 101 ? -6.800 -5.536 -4.670 1.00 92.06 101 GLY A CA 1
ATOM 792 C C . GLY A 1 101 ? -5.943 -6.166 -5.762 1.00 92.06 101 GLY A C 1
ATOM 793 O O . GLY A 1 101 ? -5.794 -7.380 -5.807 1.00 92.06 101 GLY A O 1
ATOM 794 N N . SER A 1 102 ? -5.426 -5.350 -6.676 1.00 92.38 102 SER A N 1
ATOM 795 C CA . SER A 1 102 ? -4.498 -5.789 -7.716 1.00 92.38 102 SER A CA 1
ATOM 796 C C . SER A 1 102 ? -3.314 -4.851 -7.744 1.00 92.38 102 SER A C 1
ATOM 798 O O . SER A 1 102 ? -3.458 -3.637 -7.892 1.00 92.38 102 SER A O 1
ATOM 800 N N . PHE A 1 103 ? -2.135 -5.432 -7.630 1.00 90.62 103 PHE A N 1
ATOM 801 C CA . PHE A 1 103 ? -0.905 -4.687 -7.645 1.00 90.62 103 PHE A CA 1
ATOM 802 C C . PHE A 1 103 ? 0.049 -5.322 -8.645 1.00 90.62 103 PHE A C 1
ATOM 804 O O . PHE A 1 103 ? 0.295 -6.526 -8.611 1.00 90.62 103 PHE A O 1
ATOM 811 N N . VAL A 1 104 ? 0.564 -4.506 -9.556 1.00 87.94 104 VAL A N 1
ATOM 812 C CA . VAL A 1 104 ? 1.474 -4.936 -10.617 1.00 87.94 104 VAL A CA 1
ATOM 813 C C . VAL A 1 104 ? 2.677 -4.015 -10.591 1.00 87.94 104 VAL A C 1
ATOM 815 O O . VAL A 1 104 ? 2.527 -2.800 -10.698 1.00 87.94 104 VAL A O 1
ATOM 818 N N . TRP A 1 105 ? 3.870 -4.585 -10.488 1.00 82.69 105 TRP A N 1
ATOM 819 C CA . TRP A 1 105 ? 5.136 -3.863 -10.589 1.00 82.69 105 TRP A CA 1
ATOM 820 C C . TRP A 1 105 ? 5.981 -4.541 -11.657 1.00 82.69 105 TRP A C 1
ATOM 822 O O . TRP A 1 105 ? 6.638 -5.563 -11.454 1.00 82.69 105 TRP A O 1
ATOM 832 N N . HIS A 1 106 ? 5.909 -3.970 -12.852 1.00 79.94 106 HIS A N 1
ATOM 833 C CA . HIS A 1 106 ? 6.510 -4.509 -14.054 1.00 79.94 106 HIS A CA 1
ATOM 834 C C . HIS A 1 106 ? 7.830 -3.793 -14.345 1.00 79.94 106 HIS A C 1
ATOM 836 O O . HIS A 1 106 ? 7.934 -2.949 -15.243 1.00 79.94 106 HIS A O 1
ATOM 842 N N . THR A 1 107 ? 8.879 -4.183 -13.619 1.00 73.19 107 THR A N 1
ATOM 843 C CA . THR A 1 107 ? 10.244 -3.966 -14.115 1.00 73.19 107 THR A CA 1
ATOM 844 C C . THR A 1 107 ? 10.472 -4.923 -15.291 1.00 73.19 107 THR A C 1
ATOM 846 O O . THR A 1 107 ? 10.019 -6.063 -15.258 1.00 73.19 107 THR A O 1
ATOM 849 N N . HIS A 1 108 ? 11.156 -4.503 -16.357 1.00 67.81 108 HIS A N 1
ATOM 850 C CA . HIS A 1 108 ? 11.362 -5.328 -17.561 1.00 67.81 108 HIS A CA 1
ATOM 851 C C . HIS A 1 108 ? 11.952 -6.717 -17.262 1.00 67.81 108 HIS A C 1
ATOM 853 O O . HIS A 1 108 ? 11.729 -7.653 -18.023 1.00 67.81 108 HIS A O 1
ATOM 859 N N . LYS A 1 109 ? 12.743 -6.846 -16.191 1.00 67.81 109 LYS A N 1
ATOM 860 C CA . LYS A 1 109 ? 13.451 -8.090 -15.861 1.00 67.81 109 LYS A CA 1
ATOM 861 C C . LYS A 1 109 ? 12.647 -9.017 -14.957 1.00 67.81 109 LYS A C 1
ATOM 863 O O . LYS A 1 109 ? 12.778 -10.227 -15.088 1.00 67.81 109 LYS A O 1
ATOM 868 N N . GLU A 1 110 ? 11.852 -8.461 -14.051 1.00 71.94 110 GLU A N 1
ATOM 869 C CA . GLU A 1 110 ? 11.117 -9.221 -13.044 1.00 71.94 110 GLU A CA 1
ATOM 870 C C . GLU A 1 110 ? 9.734 -8.599 -12.856 1.00 71.94 110 GLU A C 1
ATOM 872 O O . GLU A 1 110 ? 9.510 -7.867 -11.887 1.00 71.94 110 GLU A O 1
ATOM 877 N N . PRO A 1 111 ? 8.804 -8.844 -13.795 1.00 76.44 111 PRO A N 1
ATOM 878 C CA . PRO A 1 111 ? 7.420 -8.504 -13.562 1.00 76.44 111 PRO A CA 1
ATOM 879 C C . PRO A 1 111 ? 6.896 -9.341 -12.405 1.00 76.44 111 PRO A C 1
ATOM 881 O O . PRO A 1 111 ? 7.143 -10.546 -12.309 1.00 76.44 111 PRO A O 1
ATOM 884 N N . ARG A 1 112 ? 6.184 -8.677 -11.511 1.00 82.50 112 ARG A N 1
ATOM 885 C CA . ARG A 1 112 ? 5.576 -9.293 -10.346 1.00 82.50 112 ARG A CA 1
ATOM 886 C C . ARG A 1 112 ? 4.187 -8.714 -10.164 1.00 82.50 112 ARG A C 1
ATOM 888 O O . ARG A 1 112 ? 3.914 -7.563 -10.514 1.00 82.50 112 ARG A O 1
ATOM 895 N N . GLU A 1 113 ? 3.336 -9.547 -9.606 1.00 87.44 113 GLU A N 1
ATOM 896 C CA . GLU A 1 113 ? 1.954 -9.234 -9.309 1.00 87.44 113 GLU A CA 1
ATOM 897 C C . GLU A 1 113 ? 1.601 -9.784 -7.932 1.00 87.44 113 GLU A C 1
ATOM 899 O O . GLU A 1 113 ? 2.199 -10.756 -7.460 1.00 87.44 113 GLU A O 1
ATOM 904 N N . GLY A 1 114 ? 0.646 -9.134 -7.285 1.00 87.38 114 GLY A N 1
ATOM 905 C CA . GLY A 1 114 ? 0.082 -9.565 -6.020 1.00 87.38 114 GLY A CA 1
ATOM 906 C C . GLY A 1 114 ? -1.352 -9.081 -5.889 1.00 87.38 114 GLY A C 1
ATOM 907 O O . GLY A 1 114 ? -1.753 -8.084 -6.495 1.00 87.38 114 GLY A O 1
ATOM 908 N N . ASP A 1 115 ? -2.125 -9.799 -5.090 1.00 91.62 115 ASP A N 1
ATOM 909 C CA . ASP A 1 115 ? -3.501 -9.451 -4.739 1.00 91.62 115 ASP A CA 1
ATOM 910 C C . ASP A 1 115 ? -3.598 -8.752 -3.375 1.00 91.62 115 ASP A C 1
ATOM 912 O O . ASP A 1 115 ? -4.645 -8.217 -3.004 1.00 91.62 115 ASP A O 1
ATOM 916 N N . SER A 1 116 ? -2.495 -8.736 -2.626 1.00 89.56 116 SER A N 1
ATOM 917 C CA . SER A 1 116 ? -2.461 -8.260 -1.256 1.00 89.56 116 SER A CA 1
ATOM 918 C C . SER A 1 116 ? -1.106 -7.666 -0.865 1.00 89.56 116 SER A C 1
ATOM 920 O O . SER A 1 116 ? -0.051 -8.036 -1.383 1.00 89.56 116 SER A O 1
ATOM 922 N N . ILE A 1 117 ? -1.138 -6.696 0.051 1.00 89.69 117 ILE A N 1
ATOM 923 C CA . ILE A 1 117 ? 0.042 -6.071 0.658 1.00 89.69 117 ILE A CA 1
ATOM 924 C C . ILE A 1 117 ? -0.182 -5.996 2.161 1.00 89.69 117 ILE A C 1
ATOM 926 O O . ILE A 1 117 ? -1.186 -5.454 2.616 1.00 89.69 117 ILE A O 1
ATOM 930 N N . LEU A 1 118 ? 0.772 -6.511 2.936 1.00 90.69 118 LEU A N 1
ATOM 931 C CA . LEU A 1 118 ? 0.777 -6.362 4.389 1.00 90.69 118 LEU A CA 1
ATOM 932 C C . LEU A 1 118 ? 1.440 -5.032 4.758 1.00 90.69 118 LEU A C 1
ATOM 934 O O . LEU A 1 118 ? 2.584 -4.772 4.377 1.00 90.69 118 LEU A O 1
ATOM 938 N N . LEU A 1 119 ? 0.725 -4.209 5.512 1.00 91.56 119 LEU A N 1
ATOM 939 C CA . LEU A 1 119 ? 1.204 -2.973 6.105 1.00 91.56 119 LEU A CA 1
ATOM 940 C C . LEU A 1 119 ? 1.420 -3.201 7.598 1.00 91.56 119 LEU A C 1
ATOM 942 O O . LEU A 1 119 ? 0.589 -3.803 8.282 1.00 91.56 119 LEU A O 1
ATOM 946 N N . ARG A 1 120 ? 2.544 -2.706 8.107 1.00 90.12 120 ARG A N 1
ATOM 947 C CA . ARG A 1 120 ? 2.941 -2.877 9.505 1.00 90.12 120 ARG A CA 1
ATOM 948 C C . ARG A 1 120 ? 2.707 -1.604 10.279 1.00 90.12 120 ARG A C 1
ATOM 950 O O . ARG A 1 120 ? 2.996 -0.518 9.780 1.00 90.12 120 ARG A O 1
ATOM 957 N N . LYS A 1 121 ? 2.240 -1.760 11.511 1.00 89.56 121 LYS A N 1
ATOM 958 C CA . LYS A 1 121 ? 2.047 -0.637 12.408 1.00 89.56 121 LYS A CA 1
ATOM 959 C C . LYS A 1 121 ? 3.363 0.022 12.803 1.00 89.56 121 LYS A C 1
ATOM 961 O O . LYS A 1 121 ? 4.300 -0.634 13.253 1.00 89.56 121 LYS A O 1
ATOM 966 N N . THR A 1 122 ? 3.371 1.340 12.729 1.00 88.69 122 THR A N 1
ATOM 967 C CA . THR A 1 122 ? 4.343 2.236 13.333 1.00 88.69 122 THR A CA 1
ATOM 968 C C . THR A 1 122 ? 3.585 3.272 14.163 1.00 88.69 122 THR A C 1
ATOM 970 O O . THR A 1 122 ? 2.443 3.634 13.870 1.00 88.69 122 THR A O 1
ATOM 973 N N . ILE A 1 123 ? 4.192 3.707 15.262 1.00 82.75 123 ILE A N 1
ATOM 974 C CA . ILE A 1 123 ? 3.660 4.779 16.105 1.00 82.75 123 ILE A CA 1
ATOM 975 C C . ILE A 1 123 ? 4.736 5.852 16.131 1.00 82.75 123 ILE A C 1
ATOM 977 O O . ILE A 1 123 ? 5.876 5.563 16.503 1.00 82.75 123 ILE A O 1
ATOM 981 N N . ASP A 1 124 ? 4.404 7.061 15.684 1.00 78.94 124 ASP A N 1
ATOM 982 C CA . ASP A 1 124 ? 5.350 8.171 15.748 1.00 78.94 124 ASP A CA 1
ATOM 983 C C . ASP A 1 124 ? 5.391 8.818 17.141 1.00 78.94 124 ASP A C 1
ATOM 985 O O . ASP A 1 124 ? 4.614 8.496 18.041 1.00 78.94 124 ASP A O 1
ATOM 989 N N . ASN A 1 125 ? 6.337 9.740 17.332 1.00 73.38 125 ASN A N 1
ATOM 990 C CA . ASN A 1 125 ? 6.562 10.405 18.618 1.00 73.38 125 ASN A CA 1
ATOM 991 C C . ASN A 1 125 ? 5.367 11.252 19.089 1.00 73.38 125 ASN A C 1
ATOM 993 O O . ASN A 1 125 ? 5.326 11.645 20.253 1.00 73.38 125 ASN A O 1
ATOM 997 N N . GLU A 1 126 ? 4.420 11.549 18.198 1.00 75.38 126 GLU A N 1
ATOM 998 C CA . GLU A 1 126 ? 3.204 12.310 18.487 1.00 75.38 126 GLU A CA 1
ATOM 999 C C . GLU A 1 126 ? 2.022 11.384 18.825 1.00 75.38 126 GLU A C 1
ATOM 1001 O O . GLU A 1 126 ? 0.926 11.856 19.114 1.00 75.38 126 GLU A O 1
ATOM 1006 N N . GLY A 1 127 ? 2.247 10.065 18.836 1.00 71.25 127 GLY A N 1
ATOM 1007 C CA . GLY A 1 127 ? 1.227 9.057 19.106 1.00 71.25 127 GLY A CA 1
ATOM 1008 C C . GLY A 1 127 ? 0.358 8.724 17.894 1.00 71.25 127 GLY A C 1
ATOM 1009 O O . GLY A 1 127 ? -0.605 7.971 18.039 1.00 71.25 127 GLY A O 1
ATOM 1010 N N . THR A 1 128 ? 0.689 9.235 16.703 1.00 81.06 128 THR A N 1
ATOM 1011 C CA . THR A 1 128 ? -0.056 8.921 15.482 1.00 81.06 128 THR A CA 1
ATOM 1012 C C . THR A 1 128 ? 0.216 7.480 15.085 1.00 81.06 128 THR A C 1
ATOM 1014 O O . THR A 1 128 ? 1.370 7.080 14.901 1.00 81.06 128 THR A O 1
ATOM 1017 N N . ILE A 1 129 ? -0.854 6.708 14.907 1.00 84.81 129 ILE A N 1
ATOM 1018 C CA . ILE A 1 129 ? -0.763 5.328 14.441 1.00 84.81 129 ILE A CA 1
ATOM 1019 C C . ILE A 1 129 ? -0.767 5.321 12.914 1.00 84.81 129 ILE A C 1
ATOM 1021 O O . ILE A 1 129 ? -1.677 5.863 12.275 1.00 84.81 129 ILE A O 1
ATOM 1025 N N . LYS A 1 130 ? 0.255 4.689 12.339 1.00 90.06 130 LYS A N 1
ATOM 1026 C CA . LYS A 1 130 ? 0.411 4.494 10.901 1.00 90.06 130 LYS A CA 1
ATOM 1027 C C . LYS A 1 130 ? 0.568 3.015 10.602 1.00 90.06 130 LYS A C 1
ATOM 1029 O O . LYS A 1 130 ? 1.195 2.302 11.369 1.00 90.06 130 LYS A O 1
ATOM 1034 N N . TRP A 1 131 ? 0.037 2.562 9.479 1.00 90.31 131 TRP A N 1
ATOM 1035 C CA . TRP A 1 131 ? 0.434 1.299 8.869 1.00 90.31 131 TRP A CA 1
ATOM 1036 C C . TRP A 1 131 ? 1.119 1.611 7.563 1.00 90.31 131 TRP A C 1
ATOM 1038 O O . TRP A 1 131 ? 0.551 2.336 6.750 1.00 90.31 131 TRP A O 1
ATOM 1048 N N . GLU A 1 132 ? 2.312 1.075 7.354 1.00 90.31 132 GLU A N 1
ATOM 1049 C CA . GLU A 1 132 ? 3.078 1.335 6.142 1.00 90.31 132 GLU A CA 1
ATOM 1050 C C . GLU A 1 132 ? 3.602 0.055 5.507 1.00 90.31 132 GLU A C 1
ATOM 1052 O O . GLU A 1 132 ? 3.899 -0.939 6.175 1.00 90.31 132 GLU A O 1
ATOM 1057 N N . SER A 1 133 ? 3.689 0.087 4.184 1.00 86.25 133 SER A N 1
ATOM 1058 C CA . SER A 1 133 ? 4.383 -0.917 3.397 1.00 86.25 133 SER A CA 1
ATOM 1059 C C . SER A 1 133 ? 5.009 -0.242 2.194 1.00 86.25 133 SER A C 1
ATOM 1061 O O . SER A 1 133 ? 4.367 0.565 1.517 1.00 86.25 133 SER A O 1
ATOM 1063 N N . THR A 1 134 ? 6.257 -0.596 1.920 1.00 79.06 134 THR A N 1
ATOM 1064 C CA . THR A 1 134 ? 6.910 -0.267 0.660 1.00 79.06 134 THR A CA 1
ATOM 1065 C C . THR A 1 134 ? 7.171 -1.574 -0.059 1.00 79.06 134 THR A C 1
ATOM 1067 O O . THR A 1 134 ? 8.017 -2.362 0.355 1.00 79.06 134 THR A O 1
ATOM 1070 N N . LEU A 1 135 ? 6.463 -1.804 -1.157 1.00 71.69 135 LEU A N 1
ATOM 1071 C CA . LEU A 1 135 ? 6.885 -2.813 -2.111 1.00 71.69 135 LEU A CA 1
ATOM 1072 C C . LEU A 1 135 ? 7.962 -2.188 -2.988 1.00 71.69 135 LEU A C 1
ATOM 1074 O O . LEU A 1 135 ? 7.614 -1.530 -3.968 1.00 71.69 135 LEU A O 1
ATOM 1078 N N . ASP A 1 136 ? 9.228 -2.336 -2.580 1.00 63.78 136 ASP A N 1
ATOM 1079 C CA . ASP A 1 136 ? 10.421 -2.307 -3.449 1.00 63.78 136 ASP A CA 1
ATOM 1080 C C . ASP A 1 136 ? 11.728 -2.301 -2.636 1.00 63.78 136 ASP A C 1
ATOM 1082 O O . ASP A 1 136 ? 12.377 -1.258 -2.512 1.00 63.78 136 ASP A O 1
ATOM 1086 N N . GLU A 1 137 ? 12.138 -3.442 -2.074 1.00 48.47 137 GLU A N 1
ATOM 1087 C CA . GLU A 1 137 ? 13.425 -3.474 -1.359 1.00 48.47 137 GLU A CA 1
ATOM 1088 C C . GLU A 1 137 ? 14.475 -4.427 -1.944 1.00 48.47 137 GLU A C 1
ATOM 1090 O O . GLU A 1 137 ? 15.656 -4.167 -1.737 1.00 48.47 137 GLU A O 1
ATOM 1095 N N . ASN A 1 138 ? 14.127 -5.440 -2.761 1.00 42.44 138 ASN A N 1
ATOM 1096 C CA . ASN A 1 138 ? 15.100 -6.514 -3.067 1.00 42.44 138 ASN A CA 1
ATOM 1097 C C . ASN A 1 138 ? 15.254 -7.016 -4.504 1.00 42.44 138 ASN A C 1
ATOM 1099 O O . ASN A 1 138 ? 15.889 -8.046 -4.735 1.00 42.44 138 ASN A O 1
ATOM 1103 N N . THR A 1 139 ? 14.792 -6.283 -5.512 1.00 45.22 139 THR A N 1
ATOM 1104 C CA . THR A 1 139 ? 15.032 -6.668 -6.915 1.00 45.22 139 THR A CA 1
ATOM 1105 C C . THR A 1 139 ? 16.051 -5.777 -7.596 1.00 45.22 139 THR A C 1
ATOM 1107 O O . THR A 1 139 ? 15.716 -5.042 -8.510 1.00 45.22 139 THR A O 1
ATOM 1110 N N . HIS A 1 140 ? 17.311 -5.849 -7.151 1.00 46.00 140 HIS A N 1
ATOM 1111 C CA . HIS A 1 140 ? 18.510 -5.494 -7.931 1.00 46.00 140 HIS A CA 1
ATOM 1112 C C . HIS A 1 140 ? 18.423 -4.223 -8.812 1.00 46.00 140 HIS A C 1
ATOM 1114 O O . HIS A 1 140 ? 19.005 -4.161 -9.904 1.00 46.00 140 HIS A O 1
ATOM 1120 N N . ASP A 1 141 ? 17.766 -3.176 -8.318 1.00 45.38 141 ASP A N 1
ATOM 1121 C CA . ASP A 1 141 ? 17.857 -1.837 -8.872 1.00 45.38 141 ASP A CA 1
ATOM 1122 C C . ASP A 1 141 ? 18.931 -1.079 -8.099 1.00 45.38 141 ASP A C 1
ATOM 1124 O O . ASP A 1 141 ? 18.735 -0.569 -6.991 1.00 45.38 141 ASP A O 1
ATOM 1128 N N . LYS A 1 142 ? 20.136 -1.062 -8.667 1.00 49.72 142 LYS A N 1
ATOM 1129 C CA . LYS A 1 142 ? 21.145 -0.139 -8.183 1.00 49.72 142 LYS A CA 1
ATOM 1130 C C . LYS A 1 142 ? 20.663 1.248 -8.592 1.00 49.72 142 LYS A C 1
ATOM 1132 O O . LYS A 1 142 ? 20.847 1.649 -9.737 1.00 49.72 142 LYS A O 1
ATOM 1137 N N . TRP A 1 143 ? 20.160 2.008 -7.616 1.00 51.88 143 TRP A N 1
ATOM 1138 C CA . TRP A 1 143 ? 19.915 3.459 -7.696 1.00 51.88 143 TRP A CA 1
ATOM 1139 C C . TRP A 1 143 ? 21.050 4.223 -8.407 1.00 51.88 143 TRP A C 1
ATOM 1141 O O . TRP A 1 143 ? 20.828 5.292 -8.984 1.00 51.88 143 TRP A O 1
ATOM 1151 N N . SER A 1 144 ? 22.252 3.639 -8.396 1.00 50.59 144 SER A N 1
ATOM 1152 C CA . SER A 1 144 ? 23.423 3.961 -9.200 1.00 50.59 144 SER A CA 1
ATOM 1153 C C . SER A 1 144 ? 23.759 2.866 -10.242 1.00 50.59 144 SER A C 1
ATOM 1155 O O . SER A 1 144 ? 24.438 1.882 -9.945 1.00 50.59 144 SER A O 1
ATOM 1157 N N . GLY A 1 145 ? 23.362 3.057 -11.505 1.00 52.12 145 GLY A N 1
ATOM 1158 C CA . GLY A 1 145 ? 23.798 2.193 -12.611 1.00 52.12 145 GLY A CA 1
ATOM 1159 C C . GLY A 1 145 ? 23.115 2.476 -13.953 1.00 52.12 145 GLY A C 1
ATOM 1160 O O . GLY A 1 145 ? 22.088 3.146 -14.013 1.00 52.12 145 GLY A O 1
ATOM 1161 N N . TRP A 1 146 ? 23.691 1.951 -15.036 1.00 57.47 146 TRP A N 1
ATOM 1162 C CA . TRP A 1 146 ? 23.090 1.926 -16.375 1.00 57.47 146 TRP A CA 1
ATOM 1163 C C . TRP A 1 146 ? 22.209 0.678 -16.543 1.00 57.47 146 TRP A C 1
ATOM 1165 O O . TRP A 1 146 ? 22.635 -0.412 -16.168 1.00 57.47 146 TRP A O 1
ATOM 1175 N N . GLY A 1 147 ? 21.028 0.808 -17.159 1.00 59.62 147 GLY A N 1
ATOM 1176 C CA . GLY A 1 147 ? 20.177 -0.335 -17.525 1.00 59.62 147 GLY A CA 1
ATOM 1177 C C . GLY A 1 147 ? 19.272 -0.851 -16.404 1.00 59.62 147 GLY A C 1
ATOM 1178 O O . GLY A 1 147 ? 18.995 -2.056 -16.345 1.00 59.62 147 GLY A O 1
ATOM 1179 N N . HIS A 1 148 ? 18.836 0.047 -15.519 1.00 69.88 148 HIS A N 1
ATOM 1180 C CA . HIS A 1 148 ? 17.931 -0.260 -14.417 1.00 69.88 148 HIS A CA 1
ATOM 1181 C C . HIS A 1 148 ? 16.589 0.462 -14.580 1.00 69.88 148 HIS A C 1
ATOM 1183 O O . HIS A 1 148 ? 16.504 1.567 -15.118 1.00 69.88 148 HIS A O 1
ATOM 1189 N N . GLN A 1 149 ? 15.530 -0.201 -14.134 1.00 74.88 149 GLN A N 1
ATOM 1190 C CA . GLN A 1 149 ? 14.181 0.336 -14.093 1.00 74.88 149 GLN A CA 1
ATOM 1191 C C . GLN A 1 149 ? 13.636 0.111 -12.697 1.00 74.88 149 GLN A C 1
ATOM 1193 O O . GLN A 1 149 ? 13.653 -1.026 -12.222 1.00 74.88 149 GLN A O 1
ATOM 1198 N N . THR A 1 150 ? 13.111 1.177 -12.104 1.00 78.31 150 THR A N 1
ATOM 1199 C CA . THR A 1 150 ? 12.569 1.153 -10.747 1.00 78.31 150 THR A CA 1
ATOM 1200 C C . THR A 1 150 ? 11.062 1.241 -10.820 1.00 78.31 150 THR A C 1
ATOM 1202 O O . THR A 1 150 ? 10.523 2.054 -11.576 1.00 78.31 150 THR A O 1
ATOM 1205 N N . CYS A 1 151 ? 10.382 0.437 -10.015 1.00 81.44 151 CYS A N 1
ATOM 1206 C CA . CYS A 1 151 ? 8.939 0.469 -9.836 1.00 81.44 151 CYS A CA 1
ATOM 1207 C C . CYS A 1 151 ? 8.659 0.298 -8.346 1.00 81.44 151 CYS A C 1
ATOM 1209 O O . CYS A 1 151 ? 9.006 -0.733 -7.782 1.00 81.44 151 CYS A O 1
ATOM 1211 N N . LYS A 1 152 ? 8.042 1.303 -7.724 1.00 84.94 152 LYS A N 1
ATOM 1212 C CA . LYS A 1 152 ? 7.665 1.280 -6.309 1.00 84.94 152 LYS A CA 1
ATOM 1213 C C . LYS A 1 152 ? 6.177 1.464 -6.154 1.00 84.94 152 LYS A C 1
ATOM 1215 O O . LYS A 1 152 ? 5.607 2.335 -6.810 1.00 84.94 152 LYS A O 1
ATOM 1220 N N . ILE A 1 153 ? 5.604 0.723 -5.215 1.00 88.06 153 ILE A N 1
ATOM 1221 C CA . ILE A 1 153 ? 4.301 1.029 -4.631 1.00 88.06 153 ILE A CA 1
ATOM 1222 C C . ILE A 1 153 ? 4.521 1.230 -3.141 1.00 88.06 153 ILE A C 1
ATOM 1224 O O . ILE A 1 153 ? 5.061 0.359 -2.460 1.00 88.06 153 ILE A O 1
ATOM 1228 N N . HIS A 1 154 ? 4.089 2.370 -2.628 1.00 90.31 154 HIS A N 1
ATOM 1229 C CA . HIS A 1 154 ? 4.088 2.629 -1.199 1.00 90.31 154 HIS A CA 1
ATOM 1230 C C . HIS A 1 154 ? 2.679 2.928 -0.739 1.00 90.31 154 HIS A C 1
ATOM 1232 O O . HIS A 1 154 ? 1.960 3.713 -1.365 1.00 90.31 154 HIS A O 1
ATOM 1238 N N . LEU A 1 155 ? 2.309 2.301 0.367 1.00 92.19 155 LEU A N 1
ATOM 1239 C CA . LEU A 1 155 ? 1.012 2.444 0.994 1.00 92.19 155 LEU A CA 1
ATOM 1240 C C . LEU A 1 155 ? 1.195 2.913 2.426 1.00 92.19 155 LEU A C 1
ATOM 1242 O O . LEU A 1 155 ? 2.024 2.379 3.162 1.00 92.19 155 LEU A O 1
ATOM 1246 N N . THR A 1 156 ? 0.368 3.870 2.823 1.00 94.00 156 THR A N 1
ATOM 1247 C CA . THR A 1 156 ? 0.270 4.331 4.203 1.00 94.00 156 THR A CA 1
ATOM 1248 C C . THR A 1 156 ? -1.191 4.438 4.595 1.00 94.00 156 THR A C 1
ATOM 1250 O O . THR A 1 156 ? -1.990 5.003 3.851 1.00 94.00 156 THR A O 1
ATOM 1253 N N . ILE A 1 157 ? -1.542 3.959 5.780 1.00 93.06 157 ILE A N 1
ATOM 1254 C CA . ILE A 1 157 ? -2.819 4.254 6.427 1.00 93.06 157 ILE A CA 1
ATOM 1255 C C . ILE A 1 157 ? -2.515 5.019 7.698 1.00 93.06 157 ILE A C 1
ATOM 1257 O O . ILE A 1 157 ? -1.786 4.524 8.548 1.00 93.06 157 ILE A O 1
ATOM 1261 N N . THR A 1 158 ? -3.095 6.202 7.832 1.00 91.38 158 THR A N 1
ATOM 1262 C CA . THR A 1 158 ? -2.997 7.032 9.031 1.00 91.38 158 THR A CA 1
ATOM 1263 C C . THR A 1 158 ? -4.355 7.094 9.695 1.00 91.38 158 THR A C 1
ATOM 1265 O O . THR A 1 158 ? -5.363 7.290 9.014 1.00 91.38 158 THR A O 1
ATOM 1268 N N . ALA A 1 159 ? -4.378 6.981 11.016 1.00 88.75 159 ALA A N 1
ATOM 1269 C CA . ALA A 1 159 ? -5.591 7.140 11.795 1.00 88.75 159 ALA A CA 1
ATOM 1270 C C . ALA A 1 159 ? -5.537 8.352 12.710 1.00 88.75 159 ALA A C 1
ATOM 1272 O O . ALA A 1 159 ? -4.510 8.633 13.327 1.00 88.75 159 ALA A O 1
ATOM 1273 N N . ILE A 1 160 ? -6.677 9.020 12.827 1.00 84.25 160 ILE A N 1
ATOM 1274 C CA . ILE A 1 160 ? -6.928 10.082 13.792 1.00 84.25 160 ILE A CA 1
ATOM 1275 C C . ILE A 1 160 ? -8.002 9.575 14.748 1.00 84.25 160 ILE A C 1
ATOM 1277 O O . ILE A 1 160 ? -9.057 9.111 14.312 1.00 84.25 160 ILE A O 1
ATOM 1281 N N . GLU A 1 161 ? -7.733 9.676 16.045 1.00 82.06 161 GLU A N 1
ATOM 1282 C CA . GLU A 1 161 ? -8.591 9.168 17.116 1.00 82.06 161 GLU A CA 1
ATOM 1283 C C . GLU A 1 161 ? -8.991 10.266 18.112 1.00 82.06 161 GLU A C 1
ATOM 1285 O O . GLU A 1 161 ? -8.326 11.297 18.237 1.00 82.06 161 GLU A O 1
ATOM 1290 N N . ASN A 1 162 ? -10.089 10.026 18.823 1.00 81.44 162 ASN A N 1
ATOM 1291 C CA . ASN A 1 162 ? -10.517 10.754 20.013 1.00 81.44 162 ASN A CA 1
ATOM 1292 C C . ASN A 1 162 ? -10.917 9.750 21.116 1.00 81.44 162 ASN A C 1
ATOM 1294 O O . ASN A 1 162 ? -10.736 8.541 20.966 1.00 81.44 162 ASN A O 1
ATOM 1298 N N . ASP A 1 163 ? -11.497 10.243 22.212 1.00 77.31 163 ASP A N 1
ATOM 1299 C CA . ASP A 1 163 ? -11.963 9.405 23.329 1.00 77.31 163 ASP A CA 1
ATOM 1300 C C . ASP A 1 163 ? -13.063 8.392 22.935 1.00 77.31 163 ASP A C 1
ATOM 1302 O O . ASP A 1 163 ? -13.339 7.464 23.689 1.00 77.31 163 ASP A O 1
ATOM 1306 N N . GLU A 1 164 ? -13.686 8.551 21.763 1.00 69.56 164 GLU A N 1
ATOM 1307 C CA . GLU A 1 164 ? -14.759 7.696 21.233 1.00 69.56 164 GLU A CA 1
ATOM 1308 C C . GLU A 1 164 ? -14.246 6.667 20.200 1.00 69.56 164 GLU A C 1
ATOM 1310 O O . GLU A 1 164 ? -15.026 5.862 19.685 1.00 69.56 164 GLU A O 1
ATOM 1315 N N . GLY A 1 165 ? -12.944 6.676 19.887 1.00 72.31 165 GLY A N 1
ATOM 1316 C CA . GLY A 1 165 ? -12.299 5.780 18.924 1.00 72.31 165 GLY A CA 1
ATOM 1317 C C . GLY A 1 165 ? -11.717 6.515 17.715 1.00 72.31 165 GLY A C 1
ATOM 1318 O O . GLY A 1 165 ? -11.393 7.701 17.771 1.00 72.31 165 GLY A O 1
ATOM 1319 N N . ILE A 1 166 ? -11.541 5.807 16.596 1.00 80.12 166 ILE A N 1
ATOM 1320 C CA . ILE A 1 166 ? -11.079 6.435 15.352 1.00 80.12 166 ILE A CA 1
ATOM 1321 C C . ILE A 1 166 ? -12.186 7.352 14.821 1.00 80.12 166 ILE A C 1
ATOM 1323 O O . ILE A 1 166 ? -13.351 6.980 14.731 1.00 80.12 166 ILE A O 1
ATOM 1327 N N . ILE A 1 167 ? -11.828 8.560 14.415 1.00 83.25 167 ILE A N 1
ATOM 1328 C CA . ILE A 1 167 ? -12.761 9.491 13.769 1.00 83.25 167 ILE A CA 1
ATOM 1329 C C . ILE A 1 167 ? -12.441 9.692 12.294 1.00 83.25 167 ILE A C 1
ATOM 1331 O O . ILE A 1 167 ? -13.305 10.147 11.540 1.00 83.25 167 ILE A O 1
ATOM 1335 N N . GLU A 1 168 ? -11.225 9.336 11.878 1.00 86.31 168 GLU A N 1
ATOM 1336 C CA . GLU A 1 168 ? -10.770 9.413 10.498 1.00 86.31 168 GLU A CA 1
ATOM 1337 C C . GLU A 1 168 ? -9.650 8.404 10.220 1.00 86.31 168 GLU A C 1
ATOM 1339 O O . GLU A 1 168 ? -8.698 8.274 10.984 1.00 86.31 168 GLU A O 1
ATOM 1344 N N . LEU A 1 169 ? -9.753 7.725 9.084 1.00 89.06 169 LEU A N 1
ATOM 1345 C CA . LEU A 1 169 ? -8.687 6.982 8.436 1.00 89.06 169 LEU A CA 1
ATOM 1346 C C . LEU A 1 169 ? -8.376 7.633 7.103 1.00 89.06 169 LEU A C 1
ATOM 1348 O O . LEU A 1 169 ? -9.281 7.844 6.298 1.00 89.06 169 LEU A O 1
ATOM 1352 N N . THR A 1 170 ? -7.099 7.867 6.837 1.00 92.31 170 THR A N 1
ATOM 1353 C CA . THR A 1 170 ? -6.609 8.283 5.526 1.00 92.31 170 THR A CA 1
ATOM 1354 C C . THR A 1 170 ? -5.670 7.219 4.985 1.00 92.31 170 THR A C 1
ATOM 1356 O O . THR A 1 170 ? -4.610 6.979 5.555 1.00 92.31 170 THR A O 1
ATOM 1359 N N . ALA A 1 171 ? -6.042 6.610 3.864 1.00 93.12 171 ALA A N 1
ATOM 1360 C CA . ALA A 1 171 ? -5.161 5.766 3.075 1.00 93.12 171 ALA A CA 1
ATOM 1361 C C . ALA A 1 171 ? -4.515 6.609 1.973 1.00 93.12 171 ALA A C 1
ATOM 1363 O O . ALA A 1 171 ? -5.215 7.236 1.179 1.00 93.12 171 ALA A O 1
ATOM 1364 N N . SER A 1 172 ? -3.189 6.608 1.922 1.00 92.75 172 SER A N 1
ATOM 1365 C CA . SER A 1 172 ? -2.390 7.211 0.859 1.00 92.75 172 SER A CA 1
ATOM 1366 C C . SER A 1 172 ? -1.640 6.117 0.118 1.00 92.75 172 SER A C 1
ATOM 1368 O O . SER A 1 172 ? -1.064 5.219 0.729 1.00 92.75 172 SER A O 1
ATOM 1370 N N . SER A 1 173 ? -1.636 6.201 -1.202 1.00 92.94 173 SER A N 1
ATOM 1371 C CA . SER A 1 173 ? -0.857 5.327 -2.065 1.00 92.94 173 SER A CA 1
ATOM 1372 C C . SER A 1 173 ? -0.057 6.185 -3.019 1.00 92.94 173 SER A C 1
ATOM 1374 O O . SER A 1 173 ? -0.597 7.144 -3.564 1.00 92.94 173 SER A O 1
ATOM 1376 N N . TRP A 1 174 ? 1.203 5.836 -3.243 1.00 91.75 174 TRP A N 1
ATOM 1377 C CA . TRP A 1 174 ? 1.962 6.421 -4.333 1.00 91.75 174 TRP A CA 1
ATOM 1378 C C . TRP A 1 174 ? 2.696 5.364 -5.138 1.00 91.75 174 TRP A C 1
ATOM 1380 O O . TRP A 1 174 ? 3.195 4.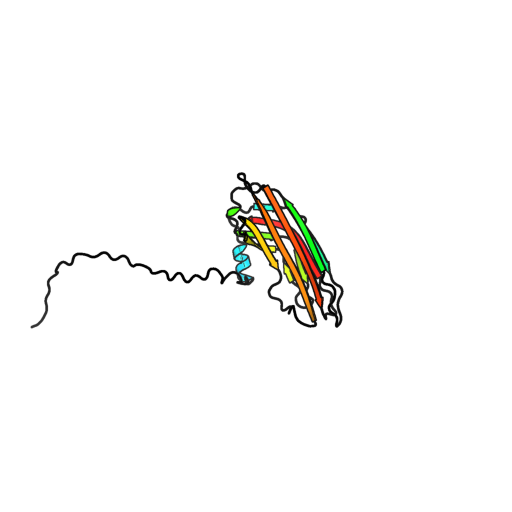372 -4.601 1.00 91.75 174 TRP A O 1
ATOM 1390 N N . ILE A 1 175 ? 2.739 5.598 -6.444 1.00 89.94 175 ILE A N 1
ATOM 1391 C CA . ILE A 1 175 ? 3.553 4.852 -7.388 1.00 89.94 175 ILE A CA 1
ATOM 1392 C C . ILE A 1 175 ? 4.726 5.732 -7.780 1.00 89.94 175 ILE A C 1
ATOM 1394 O O . ILE A 1 175 ? 4.554 6.908 -8.094 1.00 89.94 175 ILE A O 1
ATOM 1398 N N . PHE A 1 176 ? 5.919 5.149 -7.802 1.00 86.31 176 PHE A N 1
ATOM 1399 C CA . PHE A 1 176 ? 7.088 5.770 -8.409 1.00 86.31 176 PHE A CA 1
ATOM 1400 C C . PHE A 1 176 ? 7.643 4.858 -9.492 1.00 86.31 176 PHE A C 1
ATOM 1402 O O . PHE A 1 176 ? 7.887 3.675 -9.246 1.00 86.31 176 PHE A O 1
ATOM 1409 N N . VAL A 1 177 ? 7.870 5.410 -10.680 1.00 85.06 177 VAL A N 1
ATOM 1410 C CA . VAL A 1 177 ? 8.475 4.689 -11.797 1.00 85.06 177 VAL A CA 1
ATOM 1411 C C . VAL A 1 177 ? 9.619 5.501 -12.376 1.00 85.06 177 VAL A C 1
ATOM 1413 O O . VAL A 1 177 ? 9.509 6.707 -12.600 1.00 85.06 177 VAL A O 1
ATOM 1416 N N . ARG A 1 178 ? 10.726 4.816 -12.645 1.00 81.06 178 ARG A N 1
ATOM 1417 C CA . ARG A 1 178 ? 11.904 5.378 -13.298 1.00 81.06 178 ARG A CA 1
ATOM 1418 C C . ARG A 1 178 ? 12.405 4.417 -14.360 1.00 81.06 178 ARG A C 1
ATOM 1420 O O . ARG A 1 178 ? 12.446 3.207 -14.150 1.00 81.06 178 ARG A O 1
ATOM 1427 N N . THR A 1 179 ? 12.870 4.973 -15.468 1.00 80.00 179 THR A N 1
ATOM 1428 C CA . THR A 1 179 ? 13.615 4.242 -16.492 1.00 80.00 179 THR A CA 1
ATOM 1429 C C . THR A 1 179 ? 14.981 4.886 -16.698 1.00 80.00 179 THR A C 1
ATOM 1431 O O . THR A 1 179 ? 15.121 6.110 -16.713 1.00 80.00 179 THR A O 1
ATOM 1434 N N . ALA A 1 180 ? 16.024 4.060 -16.740 1.00 74.81 180 ALA A N 1
ATOM 1435 C CA . ALA A 1 180 ? 17.385 4.502 -16.992 1.00 74.81 180 ALA A CA 1
ATOM 1436 C C . ALA A 1 180 ? 18.133 3.443 -17.806 1.00 74.81 180 ALA A C 1
ATOM 1438 O O . ALA A 1 180 ? 18.435 2.355 -17.311 1.00 74.81 180 ALA A O 1
ATOM 1439 N N . GLY A 1 181 ? 18.506 3.755 -19.048 1.00 69.38 181 GLY A N 1
ATOM 1440 C CA . GLY A 1 181 ? 19.321 2.825 -19.836 1.00 69.38 181 GLY A CA 1
ATOM 1441 C C . GLY A 1 181 ? 18.576 1.604 -20.387 1.00 69.38 181 GLY A C 1
ATOM 1442 O O . GLY A 1 181 ? 19.239 0.622 -20.717 1.00 69.38 181 GLY A O 1
ATOM 1443 N N . SER A 1 182 ? 17.239 1.603 -20.421 1.00 74.62 182 SER A N 1
ATOM 1444 C CA . SER A 1 182 ? 16.427 0.454 -20.839 1.00 74.62 182 SER A CA 1
ATOM 1445 C C . SER A 1 182 ? 15.583 0.744 -22.079 1.00 74.62 182 SER A C 1
ATOM 1447 O O . SER A 1 182 ? 14.758 1.651 -22.086 1.00 74.62 182 SER A O 1
ATOM 1449 N N . ILE A 1 183 ? 15.703 -0.119 -23.093 1.00 77.12 183 ILE A N 1
ATOM 1450 C CA . ILE A 1 183 ? 14.883 -0.083 -24.319 1.00 77.12 183 ILE A CA 1
ATOM 1451 C C . ILE A 1 183 ? 13.432 -0.539 -24.112 1.00 77.12 183 ILE A C 1
ATOM 1453 O O . ILE A 1 183 ? 12.631 -0.472 -25.039 1.00 77.12 183 ILE A O 1
ATOM 1457 N N . ASN A 1 184 ? 13.091 -1.000 -22.910 1.00 79.44 184 ASN A N 1
ATOM 1458 C CA . ASN A 1 184 ? 11.745 -1.435 -22.560 1.00 79.44 184 ASN A CA 1
ATOM 1459 C C . ASN A 1 184 ? 11.063 -0.396 -21.668 1.00 79.44 184 ASN A C 1
ATOM 1461 O O . ASN A 1 184 ? 11.734 0.350 -20.959 1.00 79.44 184 ASN A O 1
ATOM 1465 N N . SER A 1 185 ? 9.735 -0.365 -21.666 1.00 80.00 185 SER A N 1
ATOM 1466 C CA . SER A 1 185 ? 8.965 0.516 -20.784 1.00 80.00 185 SER A CA 1
ATOM 1467 C C . SER A 1 185 ? 8.670 -0.177 -19.459 1.00 80.00 185 SER A C 1
ATOM 1469 O O . SER A 1 185 ? 8.147 -1.293 -19.484 1.00 80.00 185 SER A O 1
ATOM 1471 N N . PRO A 1 186 ? 8.972 0.444 -18.308 1.00 84.81 186 PRO A N 1
ATOM 1472 C CA . PRO A 1 186 ? 8.404 0.001 -17.046 1.00 84.81 186 PRO A CA 1
ATOM 1473 C C . PRO A 1 186 ? 6.926 0.403 -16.930 1.00 84.81 186 PRO A C 1
ATOM 1475 O O . PRO A 1 186 ? 6.468 1.391 -17.522 1.00 84.81 186 PRO A O 1
ATOM 1478 N N . TYR A 1 187 ? 6.189 -0.365 -16.134 1.00 86.56 187 TYR A N 1
ATOM 1479 C CA . TYR A 1 187 ? 4.790 -0.106 -15.815 1.00 86.56 187 TYR A CA 1
ATOM 1480 C C . TYR A 1 187 ? 4.481 -0.539 -14.386 1.00 86.56 187 TYR A C 1
ATOM 1482 O O . TYR A 1 187 ? 4.894 -1.613 -13.957 1.00 86.56 187 TYR A O 1
ATOM 1490 N N . THR A 1 188 ? 3.712 0.272 -13.673 1.00 89.81 188 THR A N 1
ATOM 1491 C CA . THR A 1 188 ? 3.222 -0.063 -12.338 1.00 89.81 188 THR A CA 1
ATOM 1492 C C . THR A 1 188 ? 1.758 0.313 -12.235 1.00 89.81 188 THR A C 1
ATOM 1494 O O . THR A 1 188 ? 1.356 1.383 -12.689 1.00 89.81 188 THR A O 1
ATOM 1497 N N . ASN A 1 189 ? 0.975 -0.560 -11.613 1.00 91.81 189 ASN A N 1
ATOM 1498 C CA . ASN A 1 189 ? -0.443 -0.372 -11.354 1.00 91.81 189 ASN A CA 1
ATOM 1499 C C . ASN A 1 189 ? -0.757 -0.725 -9.905 1.00 91.81 189 ASN A C 1
ATOM 1501 O O . ASN A 1 189 ? -0.253 -1.721 -9.383 1.00 91.81 189 ASN A O 1
ATOM 1505 N N . SER A 1 190 ? -1.620 0.066 -9.283 1.00 92.88 190 SER A N 1
ATOM 1506 C CA . SER A 1 190 ? -2.107 -0.168 -7.931 1.00 92.88 190 SER A CA 1
ATOM 1507 C C . SER A 1 190 ? -3.606 0.072 -7.904 1.00 92.88 190 SER A C 1
ATOM 1509 O O . SER A 1 190 ? -4.068 1.195 -8.101 1.00 92.88 190 SER A O 1
ATOM 1511 N N . VAL A 1 191 ? -4.359 -0.992 -7.651 1.00 94.38 191 VAL A N 1
ATOM 1512 C CA . VAL A 1 191 ? -5.799 -0.973 -7.410 1.00 94.38 191 VAL A CA 1
ATOM 1513 C C . VAL A 1 191 ? -6.022 -1.529 -6.018 1.00 94.38 191 VAL A C 1
ATOM 1515 O O . VAL A 1 191 ? -5.692 -2.679 -5.750 1.00 94.38 191 VAL A O 1
ATOM 1518 N N . ILE A 1 192 ? -6.611 -0.737 -5.133 1.00 94.38 192 ILE A N 1
ATOM 1519 C CA . ILE A 1 192 ? -6.923 -1.130 -3.760 1.00 94.38 192 ILE A CA 1
ATOM 1520 C C . ILE A 1 192 ? -8.427 -1.068 -3.596 1.00 94.38 192 ILE A C 1
ATOM 1522 O O . ILE A 1 192 ? -9.028 -0.012 -3.778 1.00 94.38 192 ILE A O 1
ATOM 1526 N N . THR A 1 193 ? -9.014 -2.198 -3.218 1.00 92.88 193 THR A N 1
ATOM 1527 C CA . THR A 1 193 ? -10.469 -2.359 -3.097 1.00 92.88 193 THR A CA 1
ATOM 1528 C C . THR A 1 193 ? -10.933 -2.417 -1.648 1.00 92.88 193 THR A C 1
ATOM 1530 O O . THR A 1 193 ? -12.053 -1.994 -1.344 1.00 92.88 193 THR A O 1
ATOM 1533 N N . LYS A 1 194 ? -10.081 -2.906 -0.738 1.00 92.62 194 LYS A N 1
ATOM 1534 C CA . LYS A 1 194 ? -10.384 -2.972 0.694 1.00 92.62 194 LYS A CA 1
ATOM 1535 C C . LYS A 1 194 ? -9.130 -3.047 1.566 1.00 92.62 194 LYS A C 1
ATOM 1537 O O . LYS A 1 194 ? -8.069 -3.456 1.101 1.00 92.62 194 LYS A O 1
ATOM 1542 N N . PHE A 1 195 ? -9.296 -2.715 2.843 1.00 91.94 195 PHE A N 1
ATOM 1543 C CA . PHE A 1 195 ? -8.309 -2.950 3.898 1.00 91.94 195 PHE A CA 1
ATOM 1544 C C . PHE A 1 195 ? -8.900 -3.833 4.999 1.00 91.94 195 PHE A C 1
ATOM 1546 O O . PHE A 1 195 ? -10.021 -3.580 5.442 1.00 91.94 195 PHE A O 1
ATOM 1553 N N . LYS A 1 196 ? -8.144 -4.835 5.456 1.00 90.44 196 LYS A N 1
ATOM 1554 C CA . LYS A 1 196 ? -8.453 -5.661 6.631 1.00 90.44 196 LYS A CA 1
ATOM 1555 C C . LYS A 1 196 ? -7.498 -5.325 7.765 1.00 90.44 196 LYS A C 1
ATOM 1557 O O . LYS A 1 196 ? -6.295 -5.316 7.547 1.00 90.44 196 LYS A O 1
ATOM 1562 N N . PHE A 1 197 ? -8.021 -5.067 8.950 1.00 87.31 197 PHE A N 1
ATOM 1563 C CA . PHE A 1 197 ? -7.240 -4.734 10.137 1.00 87.31 197 PHE A CA 1
ATOM 1564 C C . PHE A 1 197 ? -7.172 -5.964 11.054 1.00 87.31 197 PHE A C 1
ATOM 1566 O O . PHE A 1 197 ? -8.232 -6.464 11.438 1.00 87.31 197 PHE A O 1
ATOM 1573 N N . GLU A 1 198 ? -5.959 -6.446 11.364 1.00 83.00 198 GLU A N 1
ATOM 1574 C CA . GLU A 1 198 ? -5.673 -7.752 12.004 1.00 83.00 198 GLU A CA 1
ATOM 1575 C C . GLU A 1 198 ? -4.629 -7.702 13.145 1.00 83.00 198 GLU A C 1
ATOM 1577 O O . GLU A 1 198 ? -3.726 -6.824 13.145 1.00 83.00 198 GLU A O 1
#

Secondary structure (DSSP, 8-state):
---------------------------TTS-S-----GGGHHHHSS--S--EEEEEEEEEEEEE-PPPSSSBPPPEEEEEEEEE----GGGGG--EEEEEEEEEEE-SS-EEEEEEEEEEEEE-TT--EEEEEEE-SSS---SSSSSEEEEEEEEEEEEEEETTEEEEEEEEEEEEEEEES-SS--EEEEEEEEEEE-

pLDDT: mean 70.1, std 21.49, range [24.88, 94.38]

Radius of gyration: 26.85 Å; chains: 1; bounding box: 52×68×86 Å

Foldseek 3Di:
DDDDDDDDDDDDDDDDDDDPPDPPPPPPDDDDPPDPDPVCVVVVPPDDPDKDKDFQDFDKDKDKDAADAQFWDDKDKDKDKDKDFDFDDCLVVFFKKKFAAKKWWDWPVDTDIDGIDIFGWDADPVRKIKTKDKPDDDDPAPPDDAFGKDKIKIKMWTFDADPRGTGMIMIMIMIMITHGNGNDMTMIIDGTGMMITD

Sequence (198 aa):
MKKILNLLAIASLVSTSPTVVMNLSNNINQEINQEISNENYEALLAPKAASYIWENVKIEHSVSVSPSGTHQDDSYREDFKATAKLSFEEFRTIDYVVAEGSFVWHTHKEPREGDSILLRKTIDNEGTIKWESTLDENTHDKWSGWGHQTCKIHLTITAIENDEGIIELTASSWIFVRTAGSINSPYTNSVITKFKFE

Organism: NCBI:txid1276227